Protein AF-C6HV14-F1 (afdb_monomer_lite)

Sequence (244 aa):
MKSRKILEIIPEIYLNYPGLRPNLLLYFRSVGYGKKTSTTILEILRGLSVFDDISLFGISELLTEWEIPVTDYSKKFLDEAEKSINNLSWEQPSGFYALIWFKAKYSNPEDLYRFLKKYENFWKTDAFLRRQATAILSRLSKIDAKEKSPLLIQQISSGNIGVVSVANQISMFEMLNHVEGKLGLYLFPEKKQRIYPLGKFLVLCSVLNSEKIQTEKNISVKIKSHISDPYYRHWLKIQYGIKF

Radius of gyration: 18.61 Å; chains: 1; bounding box: 44×38×54 Å

Organism: NCBI:txid412449

Foldseek 3Di:
DLDLVCLVCVLVCVLPPVVCVVVSLVSDLVVADDDSSLVSLLSNLQSDDLPPLVNLQSSLQSLLQGLQAPDPVSVVSLVSNLVSLVVSQPPDPSSVLSSLSNCLQAPDLVVNLVVCVVCVVPQLVDLVSLQSNLLSLLLNLPPPCVSSVVSLVCQCVVPRPSSVVSSVLLVVLLPDQEQDDVLCCLLQPPDADPTRDSSSLSNVSSNLNHPNHLPDPVNLVSCVVRHPRNSSVVSCCVNSVRDD

Secondary structure (DSSP, 8-state):
---GGGGGTHHHHHHH-GGGHHHHHHHHHHH-S-HHHHHHHHHHHHHS-TT-HHHHHHHHHHHHHS----SHHHHHHHHHHHHHHHHHHTTSHHHHHHHHHHHHHHS-HHHHHHHHHHTHHHHTTSHHHHHHHHHHGGG-TTS-HHHHHHHHHHHHTT--HHHHHHHHHHHHHHT-SS--HHHHHHHS-SS--SS--HHHHHHHHHHHTSHHHHT-HHHHHHHHHH---HHHHHHHHHHH----

pLDDT: mean 90.85, std 7.53, range [40.16, 98.06]

Structure (mmCIF, N/CA/C/O backbone):
data_AF-C6HV14-F1
#
_entry.id   AF-C6HV14-F1
#
loop_
_atom_site.group_PDB
_atom_site.id
_atom_site.type_symbol
_atom_site.label_atom_id
_atom_site.label_alt_id
_atom_site.label_comp_id
_atom_site.label_asym_id
_atom_site.label_entity_id
_atom_site.label_seq_id
_atom_site.pdbx_PDB_ins_code
_atom_site.Cartn_x
_atom_site.Cartn_y
_atom_site.Cartn_z
_atom_site.occupancy
_atom_site.B_iso_or_equiv
_atom_site.auth_seq_id
_atom_site.auth_comp_id
_atom_site.auth_asym_id
_atom_site.auth_atom_id
_atom_site.pdbx_PDB_model_num
ATOM 1 N N . MET A 1 1 ? -7.918 -2.537 -29.028 1.00 40.16 1 MET A N 1
ATOM 2 C CA . MET A 1 1 ? -7.019 -3.700 -28.824 1.00 40.16 1 MET A CA 1
ATOM 3 C C . MET A 1 1 ? -5.760 -3.231 -28.103 1.00 40.16 1 MET A C 1
ATOM 5 O O . MET A 1 1 ? -5.070 -2.380 -28.641 1.00 40.16 1 MET A O 1
ATOM 9 N N . LYS A 1 2 ? -5.466 -3.714 -26.887 1.00 56.28 2 LYS A N 1
ATOM 10 C CA . LYS A 1 2 ? -4.200 -3.393 -26.195 1.00 56.28 2 LYS A CA 1
ATOM 11 C C . LYS A 1 2 ? -3.155 -4.425 -26.610 1.00 56.28 2 LYS A C 1
ATOM 13 O O . LYS A 1 2 ? -3.263 -5.587 -26.223 1.00 56.28 2 LYS A O 1
ATOM 18 N N . SER A 1 3 ? -2.205 -4.041 -27.459 1.00 67.62 3 SER A N 1
ATOM 19 C CA . SER A 1 3 ? -1.194 -4.972 -27.968 1.00 67.62 3 SER A CA 1
ATOM 20 C C . SER A 1 3 ? -0.208 -5.348 -26.864 1.00 67.62 3 SER A C 1
ATOM 22 O O . SER A 1 3 ? 0.605 -4.533 -26.453 1.00 67.62 3 SER A O 1
ATOM 24 N N . ARG A 1 4 ? -0.225 -6.603 -26.405 1.00 72.62 4 ARG A N 1
ATOM 25 C CA . ARG A 1 4 ? 0.753 -7.116 -25.424 1.00 72.62 4 ARG A CA 1
ATOM 26 C C . ARG A 1 4 ? 2.161 -7.304 -26.003 1.00 72.62 4 ARG A C 1
ATOM 28 O O . ARG A 1 4 ? 3.077 -7.628 -25.250 1.00 72.62 4 ARG A O 1
ATOM 35 N N . LYS A 1 5 ? 2.346 -7.120 -27.316 1.00 76.25 5 LYS A N 1
ATOM 36 C CA . LYS A 1 5 ? 3.664 -7.190 -27.966 1.00 76.25 5 LYS A CA 1
ATOM 37 C C . LYS A 1 5 ? 4.560 -6.022 -27.546 1.00 76.25 5 LYS A C 1
ATOM 39 O O . LYS A 1 5 ? 5.737 -6.229 -27.309 1.00 76.25 5 LYS A O 1
ATOM 44 N N . ILE A 1 6 ? 3.982 -4.841 -27.307 1.00 84.00 6 ILE A N 1
ATOM 45 C CA . ILE A 1 6 ? 4.745 -3.650 -26.898 1.00 84.00 6 ILE A CA 1
ATOM 46 C C . ILE A 1 6 ? 5.424 -3.805 -25.526 1.00 84.00 6 ILE A C 1
ATOM 48 O O . ILE A 1 6 ? 6.404 -3.131 -25.250 1.00 84.00 6 ILE A O 1
ATOM 52 N N . LEU A 1 7 ? 4.950 -4.725 -24.675 1.00 86.38 7 LEU A N 1
ATOM 53 C CA . LEU A 1 7 ? 5.540 -4.975 -23.352 1.00 86.38 7 LEU A CA 1
ATOM 54 C C . LEU A 1 7 ? 7.007 -5.424 -23.407 1.00 86.38 7 LEU A C 1
ATOM 56 O O . LEU A 1 7 ? 7.698 -5.256 -22.414 1.00 86.38 7 LEU A O 1
ATOM 60 N N . GLU A 1 8 ? 7.472 -5.975 -24.531 1.00 87.25 8 GLU A N 1
ATOM 61 C CA . GLU A 1 8 ? 8.875 -6.387 -24.708 1.00 87.25 8 GLU A CA 1
ATOM 62 C C . GLU A 1 8 ? 9.828 -5.198 -24.866 1.00 87.25 8 GLU A C 1
ATOM 64 O O . GLU A 1 8 ? 10.958 -5.268 -24.409 1.00 87.25 8 GLU A O 1
ATOM 69 N N . ILE A 1 9 ? 9.367 -4.097 -25.465 1.00 91.12 9 ILE A N 1
ATOM 70 C CA . ILE A 1 9 ? 10.201 -2.911 -25.726 1.00 91.12 9 ILE A CA 1
ATOM 71 C C . ILE A 1 9 ? 10.011 -1.812 -24.675 1.00 91.12 9 ILE A C 1
ATOM 73 O O . ILE A 1 9 ? 10.793 -0.869 -24.595 1.00 91.12 9 ILE A O 1
ATOM 77 N N . ILE A 1 10 ? 8.958 -1.909 -23.855 1.00 93.62 10 ILE A N 1
ATOM 78 C CA . ILE A 1 10 ? 8.644 -0.896 -22.844 1.00 93.62 10 ILE A CA 1
ATOM 79 C C . ILE A 1 10 ? 9.780 -0.660 -21.835 1.00 93.62 10 ILE A C 1
ATOM 81 O O . ILE A 1 10 ? 9.973 0.510 -21.514 1.00 93.62 10 ILE A O 1
ATOM 85 N N . PRO A 1 11 ? 10.525 -1.664 -21.329 1.00 95.75 11 PRO A N 1
ATOM 86 C CA . PRO A 1 11 ? 11.607 -1.409 -20.380 1.00 95.75 11 PRO A CA 1
ATOM 87 C C . PRO A 1 11 ? 12.645 -0.440 -20.938 1.00 95.75 11 PRO A C 1
ATOM 89 O O . PRO A 1 11 ? 12.940 0.573 -20.310 1.00 95.75 11 PRO A O 1
ATOM 92 N N . GLU A 1 12 ? 13.113 -0.694 -22.160 1.00 94.75 12 GLU A N 1
ATOM 93 C CA . GLU A 1 12 ? 14.064 0.170 -22.856 1.00 94.75 12 GLU A CA 1
ATOM 94 C C . GLU A 1 12 ? 13.500 1.584 -23.038 1.00 94.75 12 GLU A C 1
ATOM 96 O O . GLU A 1 12 ? 14.154 2.569 -22.693 1.00 94.75 12 GLU A O 1
ATOM 101 N N . ILE A 1 13 ? 12.250 1.696 -23.506 1.00 95.12 13 ILE A N 1
ATOM 102 C CA . ILE A 1 13 ? 11.616 3.001 -23.722 1.00 95.12 13 ILE A CA 1
ATOM 103 C C . ILE A 1 13 ? 11.468 3.763 -22.396 1.00 95.12 13 ILE A C 1
ATOM 105 O O . ILE A 1 13 ? 11.710 4.967 -22.335 1.00 95.12 13 ILE A O 1
ATOM 109 N N . TYR A 1 14 ? 11.074 3.075 -21.325 1.00 96.06 14 TYR A N 1
ATOM 110 C CA . TYR A 1 14 ? 10.861 3.680 -20.013 1.00 96.06 14 TYR A CA 1
ATOM 111 C C . TYR A 1 14 ? 12.159 4.256 -19.438 1.00 96.06 14 TYR A C 1
ATOM 113 O O . TYR A 1 14 ? 12.156 5.355 -18.873 1.00 96.06 14 TYR A O 1
ATOM 121 N N . LEU A 1 15 ? 13.261 3.517 -19.581 1.00 94.69 15 LEU A N 1
ATOM 122 C CA . LEU A 1 15 ? 14.566 3.903 -19.054 1.00 94.69 15 LEU A CA 1
ATOM 123 C C . LEU A 1 15 ? 15.185 5.047 -19.867 1.00 94.69 15 LEU A C 1
ATOM 125 O O . LEU A 1 15 ? 15.647 6.019 -19.272 1.00 94.69 15 LEU A O 1
ATOM 129 N N . ASN A 1 16 ? 15.108 4.980 -21.199 1.00 95.19 16 ASN A N 1
ATOM 130 C CA . ASN A 1 16 ? 15.797 5.917 -22.092 1.00 95.19 16 ASN A CA 1
ATOM 131 C C . ASN A 1 16 ? 14.999 7.190 -22.419 1.00 95.19 16 ASN A C 1
ATOM 133 O O . ASN A 1 16 ? 15.591 8.196 -22.805 1.00 95.19 16 ASN A O 1
ATOM 137 N N . TYR A 1 17 ? 13.670 7.186 -22.251 1.00 94.75 17 TYR A N 1
ATOM 138 C CA . TYR A 1 17 ? 12.813 8.322 -22.617 1.00 94.75 17 TYR A CA 1
ATOM 139 C C . TYR A 1 17 ? 11.930 8.780 -21.443 1.00 94.75 17 TYR A C 1
ATOM 141 O O . TYR A 1 17 ? 10.729 8.481 -21.409 1.00 94.75 17 TYR A O 1
ATOM 149 N N . PRO A 1 18 ? 12.475 9.573 -20.494 1.00 92.06 18 PRO A N 1
ATOM 150 C CA . PRO A 1 18 ? 11.744 10.025 -19.309 1.00 92.06 18 PRO A CA 1
ATOM 151 C C . PRO A 1 18 ? 10.403 10.711 -19.597 1.00 92.06 18 PRO A C 1
ATOM 153 O O . PRO A 1 18 ? 9.426 10.481 -18.883 1.00 92.06 18 PRO A O 1
ATOM 156 N N . GLY A 1 19 ? 10.315 11.481 -20.688 1.00 93.19 19 GLY A N 1
ATOM 157 C CA . GLY A 1 19 ? 9.084 12.166 -21.101 1.00 93.19 19 GLY A CA 1
ATOM 158 C C . GLY A 1 19 ? 7.915 11.234 -21.453 1.00 93.19 19 GLY A C 1
ATOM 159 O O . GLY A 1 19 ? 6.765 11.665 -21.444 1.00 93.19 19 GLY A O 1
ATOM 160 N N . LEU A 1 20 ? 8.174 9.948 -21.723 1.00 94.56 20 LEU A N 1
ATOM 161 C CA . LEU A 1 20 ? 7.137 8.962 -22.043 1.00 94.56 20 LEU A CA 1
ATOM 162 C C . LEU A 1 20 ? 6.641 8.182 -20.820 1.00 94.56 20 LEU A C 1
ATOM 164 O O . LEU A 1 20 ? 5.574 7.565 -20.888 1.00 94.56 20 LEU A O 1
ATOM 168 N N . ARG A 1 21 ? 7.357 8.227 -19.688 1.00 95.12 21 ARG A N 1
ATOM 169 C CA . ARG A 1 21 ? 7.046 7.436 -18.484 1.00 95.12 21 ARG A CA 1
ATOM 170 C C . ARG A 1 21 ? 5.602 7.605 -17.988 1.00 95.12 21 ARG A C 1
ATOM 172 O O . ARG A 1 21 ? 4.971 6.576 -17.741 1.00 95.12 21 ARG A O 1
ATOM 179 N N . PRO A 1 22 ? 5.006 8.817 -17.917 1.00 95.00 22 PRO A N 1
ATOM 180 C CA . PRO A 1 22 ? 3.612 8.963 -17.485 1.00 95.00 22 PRO A CA 1
ATOM 181 C C . PRO A 1 22 ? 2.627 8.187 -18.371 1.00 95.00 22 PRO A C 1
ATOM 183 O O . PRO A 1 22 ? 1.742 7.494 -17.866 1.00 95.00 22 PRO A O 1
ATOM 186 N N . ASN A 1 23 ? 2.821 8.230 -19.693 1.00 94.62 23 ASN A N 1
ATOM 187 C CA . ASN A 1 23 ? 1.984 7.512 -20.656 1.00 94.62 23 ASN A CA 1
ATOM 188 C C . ASN A 1 23 ? 2.173 5.993 -20.555 1.00 94.62 23 ASN A C 1
ATOM 190 O O . ASN A 1 23 ? 1.202 5.239 -20.645 1.00 94.62 23 ASN A O 1
ATOM 194 N N . LEU A 1 24 ? 3.403 5.536 -20.306 1.00 95.62 24 LEU A N 1
ATOM 195 C CA . LEU A 1 24 ? 3.696 4.122 -20.074 1.00 95.62 24 LEU A CA 1
ATOM 196 C C . LEU A 1 24 ? 3.041 3.615 -18.781 1.00 95.62 24 LEU A C 1
ATOM 198 O O . LEU A 1 24 ? 2.425 2.550 -18.784 1.00 95.62 24 LEU A O 1
ATOM 202 N N . LEU A 1 25 ? 3.082 4.392 -17.694 1.00 96.19 25 LEU A N 1
ATOM 203 C CA . LEU A 1 25 ? 2.386 4.055 -16.447 1.00 96.19 25 LEU A CA 1
ATOM 204 C C . LEU A 1 25 ? 0.865 4.021 -16.639 1.00 96.19 25 LEU A C 1
ATOM 206 O O . LEU A 1 25 ? 0.212 3.091 -16.170 1.00 96.19 25 LEU A O 1
ATOM 210 N N . LEU A 1 26 ? 0.281 4.973 -17.379 1.00 94.56 26 LEU A N 1
ATOM 211 C CA . LEU A 1 26 ? -1.140 4.927 -17.753 1.00 94.56 26 LEU A CA 1
ATOM 212 C C . LEU A 1 26 ? -1.476 3.658 -18.544 1.00 94.56 26 LEU A C 1
ATOM 214 O O . LEU A 1 26 ? -2.487 3.001 -18.271 1.00 94.56 26 LEU A O 1
ATOM 218 N N . TYR A 1 27 ? -0.613 3.269 -19.483 1.00 94.25 27 TYR A N 1
ATOM 219 C CA . TYR A 1 27 ? -0.759 2.016 -20.209 1.00 94.25 27 TYR A CA 1
ATOM 220 C C . TYR A 1 27 ? -0.749 0.811 -19.255 1.00 94.25 27 TYR A C 1
ATOM 222 O O . TYR A 1 27 ? -1.690 0.010 -19.303 1.00 94.25 27 TYR A O 1
ATOM 230 N N . PHE A 1 28 ? 0.215 0.722 -18.333 1.00 95.44 28 PHE A N 1
ATOM 231 C CA . PHE A 1 28 ? 0.286 -0.342 -17.324 1.00 95.44 28 PHE A CA 1
ATOM 232 C C . PHE A 1 28 ? -0.932 -0.383 -16.395 1.00 95.44 28 PHE A C 1
ATOM 234 O O . PHE A 1 28 ? -1.480 -1.465 -16.174 1.00 95.44 28 PHE A O 1
ATOM 241 N N . ARG A 1 29 ? -1.427 0.764 -15.909 1.00 94.25 29 ARG A N 1
ATOM 242 C CA . ARG A 1 29 ? -2.688 0.845 -15.137 1.00 94.25 29 ARG A CA 1
ATOM 243 C C . ARG A 1 29 ? -3.857 0.274 -15.930 1.00 94.25 29 ARG A C 1
ATOM 245 O O . ARG A 1 29 ? -4.738 -0.404 -15.404 1.00 94.25 29 ARG A O 1
ATOM 252 N N . SER A 1 30 ? -3.871 0.545 -17.231 1.00 92.12 30 SER A N 1
ATOM 253 C CA . SER A 1 30 ? -4.931 0.090 -18.114 1.00 92.12 30 SER A CA 1
ATOM 254 C C . SER A 1 30 ? -4.873 -1.425 -18.372 1.00 92.12 30 SER A C 1
ATOM 256 O O . SER A 1 30 ? -5.931 -2.040 -18.523 1.00 92.12 30 SER A O 1
ATOM 258 N N . VAL A 1 31 ? -3.675 -2.012 -18.482 1.00 93.06 31 VAL A N 1
ATOM 259 C CA . VAL A 1 31 ? -3.477 -3.450 -18.737 1.00 93.06 31 VAL A CA 1
ATOM 260 C C . VAL A 1 31 ? -3.664 -4.264 -17.459 1.00 93.06 31 VAL A C 1
ATOM 262 O O . VAL A 1 31 ? -4.265 -5.334 -17.519 1.00 93.06 31 VAL A O 1
ATOM 265 N N . GLY A 1 32 ? -3.208 -3.737 -16.322 1.00 93.69 32 GLY A N 1
ATOM 266 C CA . GLY A 1 32 ? -3.285 -4.390 -15.022 1.00 93.69 32 GLY A CA 1
ATOM 267 C C . GLY A 1 32 ? -2.181 -5.421 -14.780 1.00 93.69 32 GLY A C 1
ATOM 268 O O . GLY A 1 32 ? -1.259 -5.611 -15.583 1.00 93.69 32 GLY A O 1
ATOM 269 N N . TYR A 1 33 ? -2.303 -6.103 -13.644 1.00 95.69 33 TYR A N 1
ATOM 270 C CA . TYR A 1 33 ? -1.400 -7.171 -13.244 1.00 95.69 33 TYR A CA 1
ATOM 271 C C . TYR A 1 33 ? -1.558 -8.421 -14.125 1.00 95.69 33 TYR A C 1
ATOM 273 O O . TYR A 1 33 ? -2.663 -8.871 -14.428 1.00 95.69 33 TYR A O 1
ATOM 281 N N . GLY A 1 34 ? -0.432 -9.017 -14.502 1.00 94.69 34 GLY A N 1
ATOM 282 C CA . GLY A 1 34 ? -0.346 -10.281 -15.220 1.00 94.69 34 GLY A CA 1
ATOM 283 C C . GLY A 1 34 ? 1.115 -10.661 -15.435 1.00 94.69 34 GLY A C 1
ATOM 284 O O . GLY A 1 34 ? 1.984 -9.804 -15.350 1.00 94.69 34 GLY A O 1
ATOM 285 N N . LYS A 1 35 ? 1.400 -11.930 -15.754 1.00 93.56 35 LYS A N 1
ATOM 286 C CA . LYS A 1 35 ? 2.783 -12.452 -15.785 1.00 93.56 35 LYS A CA 1
ATOM 287 C C . LYS A 1 35 ? 3.759 -11.584 -16.588 1.00 93.56 35 LYS A C 1
ATOM 289 O O . LYS A 1 35 ? 4.828 -11.238 -16.104 1.00 93.56 35 LYS A O 1
ATOM 294 N N . LYS A 1 36 ? 3.365 -11.198 -17.807 1.00 93.50 36 LYS A N 1
ATOM 295 C CA . LYS A 1 36 ? 4.211 -10.373 -18.677 1.00 93.50 36 LYS A CA 1
ATOM 296 C C . LYS A 1 36 ? 4.395 -8.962 -18.116 1.00 93.50 36 LYS A C 1
ATOM 298 O O . LYS A 1 36 ? 5.518 -8.491 -18.074 1.00 93.50 36 LYS A O 1
ATOM 303 N N . THR A 1 37 ? 3.327 -8.311 -17.641 1.00 95.56 37 THR A N 1
ATOM 304 C CA . THR A 1 37 ? 3.432 -6.953 -17.079 1.00 95.56 37 THR A CA 1
ATOM 305 C C . THR A 1 37 ? 4.236 -6.926 -15.786 1.00 95.56 37 THR A C 1
ATOM 307 O O . THR A 1 37 ? 5.011 -5.996 -15.598 1.00 95.56 37 THR A O 1
ATOM 310 N N . SER A 1 38 ? 4.120 -7.943 -14.927 1.00 96.62 38 SER A N 1
ATOM 311 C CA . SER A 1 38 ? 4.954 -8.062 -13.728 1.00 96.62 38 SER A CA 1
ATOM 312 C C . SER A 1 38 ? 6.430 -8.230 -14.072 1.00 96.62 38 SER A C 1
ATOM 314 O O . SER A 1 38 ? 7.258 -7.539 -13.489 1.00 96.62 38 SER A O 1
ATOM 316 N N . THR A 1 39 ? 6.767 -9.079 -15.049 1.00 96.31 39 THR A N 1
ATOM 317 C CA . THR A 1 39 ? 8.156 -9.235 -15.506 1.00 96.31 39 THR A CA 1
ATOM 318 C C . THR A 1 39 ? 8.706 -7.925 -16.072 1.00 96.31 39 THR A C 1
ATOM 320 O O . THR A 1 39 ? 9.762 -7.482 -15.636 1.00 96.31 39 THR A O 1
ATOM 323 N N . THR A 1 40 ? 7.950 -7.248 -16.942 1.00 96.81 40 THR A N 1
ATOM 324 C CA . THR A 1 40 ? 8.341 -5.948 -17.509 1.00 96.81 40 THR A CA 1
ATOM 325 C C . THR A 1 40 ? 8.580 -4.8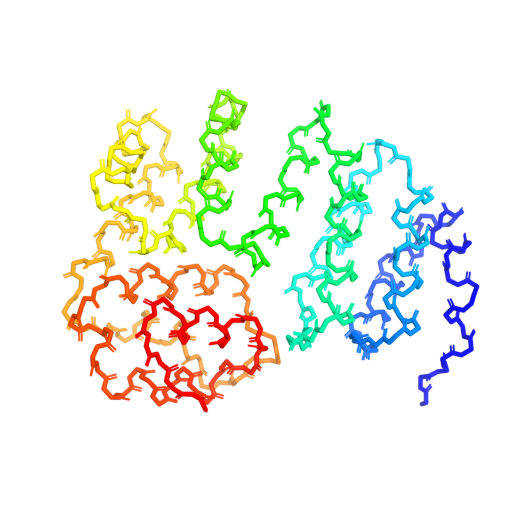87 -16.425 1.00 96.81 40 THR A C 1
ATOM 327 O O . THR A 1 40 ? 9.541 -4.130 -16.506 1.00 96.81 40 THR A O 1
ATOM 330 N N . ILE A 1 41 ? 7.737 -4.819 -15.386 1.00 97.44 41 ILE A N 1
ATOM 331 C CA . ILE A 1 41 ? 7.936 -3.869 -14.278 1.00 97.44 41 ILE A CA 1
ATOM 332 C C . ILE A 1 41 ? 9.187 -4.202 -13.461 1.00 97.44 41 ILE A C 1
ATOM 334 O O . ILE A 1 41 ? 9.905 -3.286 -13.069 1.00 97.44 41 ILE A O 1
ATOM 338 N N . LEU A 1 42 ? 9.478 -5.484 -13.222 1.00 97.38 42 LEU A N 1
ATOM 339 C CA . LEU A 1 42 ? 10.713 -5.876 -12.538 1.00 97.38 42 LEU A CA 1
ATOM 340 C C . LEU A 1 42 ? 11.957 -5.517 -13.356 1.00 97.38 42 LEU A C 1
ATOM 342 O O . LEU A 1 42 ? 12.947 -5.075 -12.782 1.00 97.38 42 LEU A O 1
ATOM 346 N N . GLU A 1 43 ? 11.914 -5.673 -14.680 1.00 97.12 43 GLU A N 1
ATOM 347 C CA . GLU A 1 43 ? 12.998 -5.239 -15.571 1.00 97.12 43 GLU A CA 1
ATOM 348 C C . GLU A 1 43 ? 13.223 -3.728 -15.485 1.00 97.12 43 GLU A C 1
ATOM 350 O O . GLU A 1 43 ? 14.362 -3.297 -15.318 1.00 97.12 43 GLU A O 1
ATOM 355 N N . ILE A 1 44 ? 12.146 -2.932 -15.497 1.00 96.88 44 ILE A N 1
ATOM 356 C CA . ILE A 1 44 ? 12.238 -1.480 -15.291 1.00 96.88 44 ILE A CA 1
ATOM 357 C C . ILE A 1 44 ? 12.873 -1.175 -13.934 1.00 96.88 44 ILE A C 1
ATOM 359 O O . ILE A 1 44 ? 13.860 -0.453 -13.885 1.00 96.88 44 ILE A O 1
ATOM 363 N N . LEU A 1 45 ? 12.345 -1.744 -12.845 1.00 95.62 45 LEU A N 1
ATOM 364 C CA . LEU A 1 45 ? 12.842 -1.498 -11.488 1.00 95.62 45 LEU A CA 1
ATOM 365 C C . LEU A 1 45 ? 14.329 -1.843 -11.331 1.00 95.62 45 LEU A C 1
ATOM 367 O O . LEU A 1 45 ? 15.045 -1.126 -10.643 1.00 95.62 45 LEU A O 1
ATOM 371 N N . ARG A 1 46 ? 14.807 -2.917 -11.971 1.00 94.06 46 ARG A N 1
ATOM 372 C CA . ARG A 1 46 ? 16.228 -3.306 -11.950 1.00 94.06 46 ARG A CA 1
ATOM 373 C C . ARG A 1 46 ? 17.121 -2.364 -12.760 1.00 94.06 46 ARG A C 1
ATOM 375 O O . ARG A 1 46 ? 18.308 -2.286 -12.468 1.00 94.06 46 ARG A O 1
ATOM 382 N N . GLY A 1 47 ? 16.570 -1.696 -13.772 1.00 93.44 47 GLY A N 1
ATOM 383 C CA . GLY A 1 47 ? 17.290 -0.738 -14.611 1.00 93.44 47 GLY A CA 1
ATOM 384 C C . GLY A 1 47 ? 17.239 0.709 -14.115 1.00 93.44 47 GLY A C 1
ATOM 385 O O . GLY A 1 47 ? 17.913 1.559 -14.693 1.00 93.44 47 GLY A O 1
ATOM 386 N N . LEU A 1 48 ? 16.444 1.018 -13.083 1.00 92.62 48 LEU A N 1
ATOM 387 C CA . LEU A 1 48 ? 16.373 2.371 -12.534 1.00 92.62 48 LEU A CA 1
ATOM 388 C C . LEU A 1 48 ? 17.677 2.768 -11.837 1.00 92.62 48 LEU A C 1
ATOM 390 O O . LEU A 1 48 ? 18.312 1.974 -11.147 1.00 92.62 48 LEU A O 1
ATOM 394 N N . SER A 1 49 ? 18.026 4.045 -11.978 1.00 86.69 49 SER A N 1
ATOM 395 C CA . SER A 1 49 ? 19.058 4.681 -11.161 1.00 86.69 49 SER A CA 1
ATOM 396 C C . SER A 1 49 ? 18.549 4.900 -9.734 1.00 86.69 49 SER A C 1
ATOM 398 O O . SER A 1 49 ? 17.368 5.189 -9.535 1.00 86.69 49 SER A O 1
ATOM 400 N N . VAL A 1 50 ? 19.453 4.835 -8.752 1.00 81.00 50 VAL A N 1
ATOM 401 C CA . VAL A 1 50 ? 19.165 5.067 -7.322 1.00 81.00 50 VAL A CA 1
ATOM 402 C C . VAL A 1 50 ? 18.552 6.452 -7.068 1.00 81.00 50 VAL A C 1
ATOM 404 O O . VAL A 1 50 ? 17.803 6.620 -6.118 1.00 81.00 50 VAL A O 1
ATOM 407 N N . PHE A 1 51 ? 18.800 7.429 -7.945 1.00 79.69 51 PHE A N 1
ATOM 408 C CA . PHE A 1 51 ? 18.293 8.800 -7.808 1.00 79.69 51 PHE A CA 1
ATOM 409 C C . PHE A 1 51 ? 17.023 9.089 -8.636 1.00 79.69 51 PHE A C 1
ATOM 411 O O . PHE A 1 51 ? 16.626 10.245 -8.780 1.00 79.69 51 PHE A O 1
ATOM 418 N N . ASP A 1 52 ? 16.385 8.072 -9.231 1.00 86.69 52 ASP A N 1
ATOM 419 C CA . ASP A 1 52 ? 15.181 8.242 -10.063 1.00 86.69 52 ASP A CA 1
ATOM 420 C C . ASP A 1 52 ? 13.881 8.177 -9.238 1.00 86.69 52 ASP A C 1
ATOM 422 O O . ASP A 1 52 ? 13.032 7.293 -9.405 1.00 86.69 52 ASP A O 1
ATOM 426 N N . ASP A 1 53 ? 13.717 9.150 -8.342 1.00 87.44 53 ASP A N 1
ATOM 427 C CA . ASP A 1 53 ? 12.595 9.218 -7.398 1.00 87.44 53 ASP A CA 1
ATOM 428 C C . ASP A 1 53 ? 11.230 9.257 -8.096 1.00 87.44 53 ASP A C 1
ATOM 430 O O . ASP A 1 53 ? 10.275 8.612 -7.663 1.00 87.44 53 ASP A O 1
ATOM 434 N N . ILE A 1 54 ? 11.127 9.986 -9.213 1.00 90.75 54 ILE A N 1
ATOM 435 C CA . ILE A 1 54 ? 9.876 10.124 -9.973 1.00 90.75 54 ILE A CA 1
ATOM 436 C C . ILE A 1 54 ? 9.413 8.757 -10.482 1.00 90.75 54 ILE A C 1
ATOM 438 O O . ILE A 1 54 ? 8.232 8.415 -10.369 1.00 90.75 54 ILE A O 1
ATOM 442 N N . SER A 1 55 ? 10.334 7.960 -11.029 1.00 93.00 55 SER A N 1
ATOM 443 C CA . SER A 1 55 ? 10.006 6.614 -11.497 1.00 93.00 55 SER A CA 1
ATOM 444 C C . SER A 1 55 ? 9.679 5.684 -10.346 1.00 93.00 55 SER A C 1
ATOM 446 O O . SER A 1 55 ? 8.720 4.918 -10.445 1.00 93.00 55 SER A O 1
ATOM 448 N N . LEU A 1 56 ? 10.438 5.768 -9.253 1.00 92.44 56 LEU A N 1
ATOM 449 C CA . LEU A 1 56 ? 10.210 4.947 -8.074 1.00 92.44 56 LEU A CA 1
ATOM 450 C C . LEU A 1 56 ? 8.812 5.192 -7.490 1.00 92.44 56 LEU A C 1
ATOM 452 O O . LEU A 1 56 ? 8.097 4.235 -7.180 1.00 92.44 56 LEU A O 1
ATOM 456 N N . PHE A 1 57 ? 8.372 6.452 -7.428 1.00 92.50 57 PHE A N 1
ATOM 457 C CA . PHE A 1 57 ? 7.015 6.805 -7.014 1.00 92.50 57 PHE A CA 1
ATOM 458 C C . PHE A 1 57 ? 5.954 6.335 -7.991 1.00 92.50 57 PHE A C 1
ATOM 460 O O . PHE A 1 57 ? 4.994 5.691 -7.573 1.00 92.50 57 PHE A O 1
ATOM 467 N N . GLY A 1 58 ? 6.126 6.619 -9.282 1.00 94.62 58 GLY A N 1
ATOM 468 C CA . GLY A 1 58 ? 5.149 6.236 -10.297 1.00 94.62 58 GLY A CA 1
ATOM 469 C C . GLY A 1 58 ? 4.927 4.723 -10.352 1.00 94.62 58 GLY A C 1
ATOM 470 O O . GLY A 1 58 ? 3.791 4.265 -10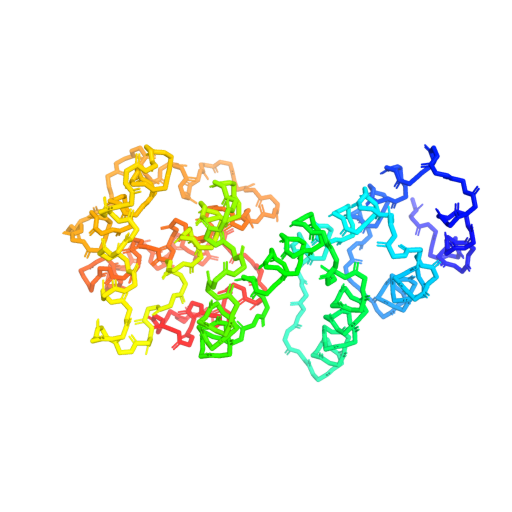.491 1.00 94.62 58 GLY A O 1
ATOM 471 N N . ILE A 1 59 ? 5.994 3.937 -10.185 1.00 96.38 59 ILE A N 1
ATOM 472 C CA . ILE A 1 59 ? 5.902 2.476 -10.136 1.00 96.38 59 ILE A CA 1
ATOM 473 C C . ILE A 1 59 ? 5.307 2.009 -8.806 1.00 96.38 59 ILE A C 1
ATOM 475 O O . ILE A 1 59 ? 4.438 1.143 -8.816 1.00 96.38 59 ILE A O 1
ATOM 479 N N . SER A 1 60 ? 5.708 2.578 -7.668 1.00 95.56 60 SER A N 1
ATOM 480 C CA . SER A 1 60 ? 5.144 2.194 -6.363 1.00 95.56 60 SER A CA 1
ATOM 481 C C . SER A 1 60 ? 3.642 2.480 -6.289 1.00 95.56 60 SER A C 1
ATOM 483 O O . SER A 1 60 ? 2.869 1.629 -5.849 1.00 95.56 60 SER A O 1
ATOM 485 N N . GLU A 1 61 ? 3.203 3.628 -6.806 1.00 95.19 61 GLU A N 1
ATOM 486 C CA . GLU A 1 61 ? 1.788 3.963 -6.948 1.00 95.19 61 GLU A CA 1
ATOM 487 C C . GLU A 1 61 ? 1.073 2.932 -7.833 1.00 95.19 61 GLU A C 1
ATOM 489 O O . GLU A 1 61 ? 0.126 2.294 -7.371 1.00 95.19 61 GLU A O 1
ATOM 494 N N . LEU A 1 62 ? 1.580 2.679 -9.047 1.00 96.62 62 LEU A N 1
ATOM 495 C CA . LEU A 1 62 ? 1.042 1.667 -9.965 1.00 96.62 62 LEU A CA 1
ATOM 496 C C . LEU A 1 62 ? 0.887 0.296 -9.289 1.00 96.62 62 LEU A C 1
ATOM 498 O O . LEU A 1 62 ? -0.159 -0.347 -9.406 1.00 96.62 62 LEU A O 1
ATOM 502 N N . LEU A 1 63 ? 1.924 -0.155 -8.578 1.00 96.94 63 LEU A N 1
ATOM 503 C CA . LEU A 1 63 ? 1.917 -1.433 -7.876 1.00 96.94 63 LEU A CA 1
ATOM 504 C C . LEU A 1 63 ? 0.837 -1.461 -6.800 1.00 96.94 63 LEU A C 1
ATOM 506 O O . LEU A 1 63 ? 0.167 -2.479 -6.649 1.00 96.94 63 LEU A O 1
ATOM 510 N N . THR A 1 64 ? 0.627 -0.368 -6.066 1.00 95.81 64 THR A N 1
ATOM 511 C CA . THR A 1 64 ? -0.419 -0.308 -5.032 1.00 95.81 64 THR A CA 1
ATOM 512 C C . THR A 1 64 ? -1.831 -0.148 -5.592 1.00 95.81 64 THR A C 1
ATOM 514 O O . THR A 1 64 ? -2.792 -0.533 -4.927 1.00 95.81 64 THR A O 1
ATOM 517 N N . GLU A 1 65 ? -1.973 0.321 -6.827 1.00 94.94 65 GLU A N 1
ATOM 518 C CA . GLU A 1 65 ? -3.247 0.401 -7.546 1.00 94.94 65 GLU A CA 1
ATOM 519 C C . GLU A 1 65 ? -3.666 -0.926 -8.195 1.00 94.94 65 GLU A C 1
ATOM 521 O O . GLU A 1 65 ? -4.853 -1.163 -8.424 1.00 94.94 65 GLU A O 1
ATOM 526 N N . TRP A 1 66 ? -2.721 -1.820 -8.490 1.00 96.06 66 TRP A N 1
ATOM 527 C CA . TRP A 1 66 ? -3.035 -3.118 -9.082 1.00 96.06 66 TRP A CA 1
ATOM 528 C C . TRP A 1 66 ? -3.753 -4.065 -8.114 1.00 96.06 66 TRP A C 1
ATOM 530 O O . TRP A 1 66 ? -3.291 -4.315 -7.002 1.00 96.06 66 TRP A O 1
ATOM 540 N N . GLU A 1 67 ? -4.836 -4.681 -8.592 1.00 95.31 67 GLU A N 1
ATOM 541 C CA . GLU A 1 67 ? -5.536 -5.780 -7.918 1.00 95.31 67 GLU A CA 1
ATOM 542 C C . GLU A 1 67 ? -4.775 -7.101 -8.130 1.00 95.31 67 GLU A C 1
ATOM 544 O O . GLU A 1 67 ? -5.114 -7.924 -8.983 1.00 95.31 67 GLU A O 1
ATOM 549 N N . ILE A 1 68 ? -3.687 -7.284 -7.384 1.00 96.44 68 ILE A N 1
ATOM 550 C CA . ILE A 1 68 ? -2.823 -8.465 -7.482 1.00 96.44 68 ILE A CA 1
ATOM 551 C C . ILE A 1 68 ? -3.471 -9.638 -6.717 1.00 96.44 68 ILE A C 1
ATOM 553 O O . ILE A 1 68 ? -3.825 -9.471 -5.551 1.00 96.44 68 ILE A O 1
ATOM 557 N N . PRO A 1 69 ? -3.639 -10.833 -7.317 1.00 95.88 69 PRO A N 1
ATOM 558 C CA . PRO A 1 69 ? -4.190 -11.999 -6.626 1.00 95.88 69 PRO A CA 1
ATOM 559 C C . PRO A 1 69 ? -3.229 -12.510 -5.546 1.00 95.88 69 PRO A C 1
ATOM 561 O O . PRO A 1 69 ? -2.025 -12.295 -5.636 1.00 95.88 69 PRO A O 1
ATOM 564 N N . VAL A 1 70 ? -3.726 -13.239 -4.547 1.00 95.12 70 VAL A N 1
ATOM 565 C CA . VAL A 1 70 ? -2.887 -13.852 -3.499 1.00 95.12 70 VAL A CA 1
ATOM 566 C C . VAL A 1 70 ? -2.520 -15.276 -3.927 1.00 95.12 70 VAL A C 1
ATOM 568 O O . VAL A 1 70 ? -3.291 -16.210 -3.731 1.00 95.12 70 VAL A O 1
ATOM 571 N N . THR A 1 71 ? -1.366 -15.430 -4.577 1.00 96.12 71 THR A N 1
ATOM 572 C CA . THR A 1 71 ? -0.833 -16.697 -5.110 1.00 96.12 71 THR A CA 1
ATOM 573 C C . THR A 1 71 ? 0.672 -16.764 -4.859 1.00 96.12 71 THR A C 1
ATOM 575 O O . THR A 1 71 ? 1.304 -15.734 -4.628 1.00 96.12 71 THR A O 1
ATOM 578 N N . ASP A 1 72 ? 1.285 -17.939 -4.984 1.00 95.88 72 ASP A N 1
ATOM 579 C CA . ASP A 1 72 ? 2.743 -18.057 -4.831 1.00 95.88 72 ASP A CA 1
ATOM 580 C C . ASP A 1 72 ? 3.515 -17.254 -5.885 1.00 95.88 72 ASP A C 1
ATOM 582 O O . ASP A 1 72 ? 4.559 -16.675 -5.590 1.00 95.88 72 ASP A O 1
ATOM 586 N N . TYR A 1 73 ? 2.994 -17.178 -7.115 1.00 96.31 73 TYR A N 1
ATOM 587 C CA . TYR A 1 73 ? 3.613 -16.387 -8.181 1.00 96.31 73 TYR A CA 1
ATOM 588 C C . TYR A 1 73 ? 3.595 -14.890 -7.856 1.00 96.31 73 TYR A C 1
ATOM 590 O O . TYR A 1 73 ? 4.618 -14.217 -7.967 1.00 96.31 73 TYR A O 1
ATOM 598 N N . SER A 1 74 ? 2.443 -14.367 -7.433 1.00 96.50 74 SER A N 1
ATOM 599 C CA . SER A 1 74 ? 2.323 -12.957 -7.064 1.00 96.50 74 SER A CA 1
ATOM 600 C C . SER A 1 74 ? 3.112 -12.611 -5.812 1.00 96.50 74 SER A C 1
ATOM 602 O O . SER A 1 74 ? 3.704 -11.539 -5.772 1.00 96.50 74 SER A O 1
ATOM 604 N N . LYS A 1 75 ? 3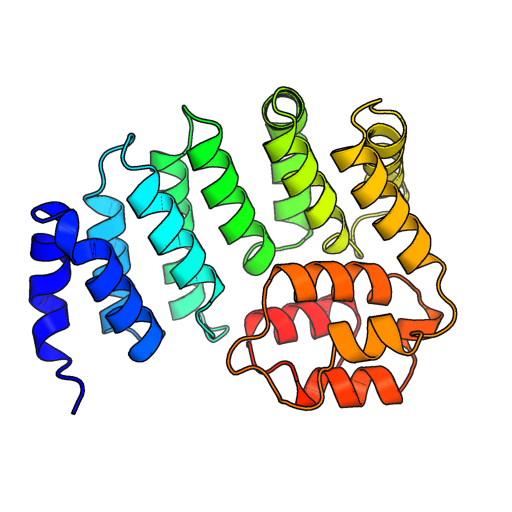.196 -13.521 -4.835 1.00 96.25 75 LYS A N 1
ATOM 605 C CA . LYS A 1 75 ? 4.055 -13.344 -3.663 1.00 96.25 75 LYS A CA 1
ATOM 606 C C . LYS A 1 75 ? 5.525 -13.206 -4.064 1.00 96.25 75 LYS A C 1
ATOM 608 O O . LYS A 1 75 ? 6.147 -12.221 -3.695 1.00 96.25 75 LYS A O 1
ATOM 613 N N . LYS A 1 76 ? 6.045 -14.114 -4.902 1.00 97.75 76 LYS A N 1
ATOM 614 C CA . LYS A 1 76 ? 7.421 -14.020 -5.428 1.00 97.75 76 LYS A CA 1
ATOM 615 C C . LYS A 1 76 ? 7.668 -12.703 -6.164 1.00 97.75 76 LYS A C 1
ATOM 617 O O . LYS A 1 76 ? 8.681 -12.055 -5.934 1.00 97.75 76 LYS A O 1
ATOM 622 N N . PHE A 1 77 ? 6.724 -12.285 -7.009 1.00 98.06 77 PHE A N 1
ATOM 623 C CA . PHE A 1 77 ? 6.796 -10.993 -7.690 1.00 98.06 77 PHE A CA 1
ATOM 624 C C . PHE A 1 77 ? 6.869 -9.816 -6.707 1.00 98.06 77 PHE A C 1
ATOM 626 O O . PHE A 1 77 ? 7.697 -8.930 -6.889 1.00 98.06 77 PHE A O 1
ATOM 633 N N . LEU A 1 78 ? 6.017 -9.800 -5.679 1.00 97.94 78 LEU A N 1
ATOM 634 C CA . LEU A 1 78 ? 5.998 -8.734 -4.678 1.00 97.94 78 LEU A CA 1
ATOM 635 C C . LEU A 1 78 ? 7.279 -8.715 -3.841 1.00 97.94 78 LEU A C 1
ATOM 637 O O . LEU A 1 78 ? 7.795 -7.634 -3.583 1.00 97.94 78 LEU A O 1
ATOM 641 N N . ASP A 1 79 ? 7.822 -9.880 -3.486 1.00 97.38 79 ASP A N 1
ATOM 642 C CA . ASP A 1 79 ? 9.097 -9.993 -2.772 1.00 97.38 79 ASP A CA 1
ATOM 643 C C . ASP A 1 79 ? 10.259 -9.444 -3.622 1.00 97.38 79 ASP A C 1
ATOM 645 O O . ASP A 1 79 ? 11.143 -8.754 -3.113 1.00 97.38 79 ASP A O 1
ATOM 649 N N . GLU A 1 80 ? 10.271 -9.725 -4.929 1.00 97.75 80 GLU A N 1
ATOM 650 C CA . GLU A 1 80 ? 11.260 -9.164 -5.857 1.00 97.75 80 GLU A CA 1
ATOM 651 C C . GLU A 1 80 ? 11.083 -7.654 -6.050 1.00 97.75 80 GLU A C 1
ATOM 653 O O . GLU A 1 80 ? 12.069 -6.919 -6.005 1.00 97.75 80 GLU A O 1
ATOM 658 N N . ALA A 1 81 ? 9.845 -7.182 -6.213 1.00 97.19 81 ALA A N 1
ATOM 659 C CA . ALA A 1 81 ? 9.546 -5.760 -6.346 1.00 97.19 81 ALA A CA 1
ATOM 660 C C . ALA A 1 81 ? 9.955 -4.989 -5.085 1.00 97.19 81 ALA A C 1
ATOM 662 O O . ALA A 1 81 ? 10.593 -3.945 -5.193 1.00 97.19 81 ALA A O 1
ATOM 663 N N . GLU A 1 82 ? 9.661 -5.528 -3.899 1.00 95.94 82 GLU A N 1
ATOM 664 C CA . GLU A 1 82 ? 10.083 -4.946 -2.628 1.00 95.94 82 GLU A CA 1
ATOM 665 C C . GLU A 1 82 ? 11.604 -4.833 -2.557 1.00 95.94 82 GLU A C 1
ATOM 667 O O . GLU A 1 82 ? 12.110 -3.761 -2.244 1.00 95.94 82 GLU A O 1
ATOM 672 N N . LYS A 1 83 ? 12.341 -5.903 -2.889 1.00 94.31 83 LYS A N 1
ATOM 673 C CA . LYS A 1 83 ? 13.813 -5.883 -2.902 1.00 94.31 83 LYS A CA 1
ATOM 674 C C . LYS A 1 83 ? 14.356 -4.819 -3.850 1.00 94.31 83 LYS A C 1
ATOM 676 O O . LYS A 1 83 ? 15.272 -4.092 -3.475 1.00 94.31 83 LYS A O 1
ATOM 681 N N . SER A 1 84 ? 13.794 -4.706 -5.052 1.00 94.00 84 SER A N 1
ATOM 682 C CA . SER A 1 84 ? 14.213 -3.688 -6.015 1.00 94.00 84 SER A CA 1
ATOM 683 C C . SER A 1 84 ? 13.921 -2.272 -5.519 1.00 94.00 84 SER A C 1
ATOM 685 O O . SER A 1 84 ? 14.821 -1.442 -5.539 1.00 94.00 84 SER A O 1
ATOM 687 N N . ILE A 1 85 ? 12.712 -2.007 -5.009 1.00 93.81 85 ILE A N 1
ATOM 688 C CA . ILE A 1 85 ? 12.354 -0.706 -4.418 1.00 93.81 85 ILE A CA 1
ATOM 689 C C . ILE A 1 85 ? 13.309 -0.384 -3.272 1.00 93.81 85 ILE A C 1
ATOM 691 O O . ILE A 1 85 ? 13.894 0.691 -3.231 1.00 93.81 85 ILE A O 1
ATOM 695 N N . ASN A 1 86 ? 13.513 -1.338 -2.370 1.00 91.12 86 ASN A N 1
ATOM 696 C CA . ASN A 1 86 ? 14.381 -1.208 -1.216 1.00 91.12 86 ASN A CA 1
ATOM 697 C C . ASN A 1 86 ? 15.809 -0.814 -1.610 1.00 91.12 86 ASN A C 1
ATOM 699 O O . ASN A 1 86 ? 16.347 0.131 -1.050 1.00 91.12 86 ASN A O 1
ATOM 703 N N . ASN A 1 87 ? 16.399 -1.473 -2.609 1.00 88.44 87 ASN A N 1
ATOM 704 C CA . ASN A 1 87 ? 17.748 -1.155 -3.086 1.00 88.44 87 ASN A CA 1
ATOM 705 C C . ASN A 1 87 ? 17.874 0.268 -3.656 1.00 88.44 87 ASN A C 1
ATOM 707 O O . ASN A 1 87 ? 18.957 0.839 -3.607 1.00 88.44 87 ASN A O 1
ATOM 711 N N . LEU A 1 88 ? 16.777 0.840 -4.155 1.00 86.75 88 LEU A N 1
ATOM 712 C CA . LEU A 1 88 ? 16.717 2.212 -4.663 1.00 86.75 88 LEU A CA 1
ATOM 713 C C . LEU A 1 88 ? 16.403 3.246 -3.562 1.00 86.75 88 LEU A C 1
ATOM 715 O O . LEU A 1 88 ? 16.490 4.438 -3.812 1.00 86.75 88 LEU A O 1
ATOM 719 N N . SER A 1 89 ? 16.008 2.819 -2.353 1.00 77.00 89 SER A N 1
ATOM 720 C CA . SER A 1 89 ? 15.296 3.685 -1.396 1.00 77.00 89 SER A CA 1
ATOM 721 C C . SER A 1 89 ? 16.126 4.268 -0.246 1.00 77.00 89 SER A C 1
ATOM 723 O O . SER A 1 89 ? 15.602 5.085 0.510 1.00 77.00 89 SER A O 1
ATOM 725 N N . TRP A 1 90 ? 17.369 3.826 -0.035 1.00 68.62 90 TRP A N 1
ATOM 726 C CA . TRP A 1 90 ? 18.020 3.976 1.278 1.00 68.62 90 TRP A CA 1
ATOM 727 C C . TRP A 1 90 ? 18.662 5.329 1.581 1.00 68.62 90 TRP A C 1
ATOM 729 O O . TRP A 1 90 ? 18.945 5.599 2.746 1.00 68.62 90 TRP A O 1
ATOM 739 N N . GLU A 1 91 ? 18.867 6.185 0.585 1.00 68.00 91 GLU A N 1
ATOM 740 C CA . GLU A 1 91 ? 19.610 7.437 0.785 1.00 68.00 91 GLU A CA 1
ATOM 741 C C . GLU A 1 91 ? 18.715 8.678 0.875 1.00 68.00 91 GLU A C 1
ATOM 743 O O . GLU A 1 91 ? 19.182 9.733 1.297 1.00 68.00 91 GLU A O 1
ATOM 748 N N . GLN A 1 92 ? 17.429 8.570 0.520 1.00 79.12 92 GLN A N 1
ATOM 749 C CA . GLN A 1 92 ? 16.535 9.723 0.405 1.00 79.12 92 GLN A CA 1
ATOM 750 C C . GLN A 1 92 ? 15.170 9.478 1.071 1.00 79.12 92 GLN A C 1
ATOM 752 O O . GLN A 1 92 ? 14.619 8.375 0.980 1.00 79.12 92 GLN A O 1
ATOM 757 N N . PRO A 1 93 ? 14.563 10.507 1.699 1.00 86.44 93 PRO A N 1
ATOM 758 C CA . PRO A 1 93 ? 13.210 10.415 2.250 1.00 86.44 93 PRO A CA 1
ATOM 759 C C . PRO A 1 93 ? 12.169 9.945 1.227 1.00 86.44 93 PRO A C 1
ATOM 761 O O . PRO A 1 93 ? 11.234 9.221 1.564 1.00 86.44 93 PRO A O 1
ATOM 764 N N . SER A 1 94 ? 12.347 10.329 -0.035 1.00 84.75 94 SER A N 1
ATOM 765 C CA . SER A 1 94 ? 11.485 9.957 -1.152 1.00 84.75 94 SER A CA 1
ATOM 766 C C . SER A 1 94 ? 11.443 8.445 -1.377 1.00 84.75 94 SER A C 1
ATOM 768 O O . SER A 1 94 ? 10.365 7.845 -1.381 1.00 84.75 94 SER A O 1
ATOM 770 N N . GLY A 1 95 ? 12.609 7.813 -1.478 1.00 88.06 95 GLY A N 1
ATOM 771 C CA . GLY A 1 95 ? 12.727 6.366 -1.600 1.00 88.06 95 GLY A CA 1
ATOM 772 C C . GLY A 1 95 ? 12.081 5.631 -0.428 1.00 88.06 95 GLY A C 1
ATOM 773 O O . GLY A 1 95 ? 11.257 4.731 -0.611 1.00 88.06 95 GLY A O 1
ATOM 774 N N . PHE A 1 96 ? 12.350 6.084 0.796 1.00 90.75 96 PHE A N 1
ATOM 775 C CA . PHE A 1 96 ? 11.729 5.500 1.981 1.00 90.75 96 PHE A CA 1
ATOM 776 C C . PHE A 1 96 ? 10.196 5.614 1.968 1.00 90.75 96 PHE A C 1
ATOM 778 O O . PHE A 1 96 ? 9.504 4.661 2.337 1.00 90.75 96 PHE A O 1
ATOM 785 N N . TYR A 1 97 ? 9.644 6.742 1.501 1.00 92.69 97 TYR A N 1
ATOM 786 C CA . TYR A 1 97 ? 8.199 6.889 1.322 1.00 92.69 97 TYR A CA 1
ATOM 787 C C . TYR A 1 97 ? 7.641 5.879 0.311 1.00 92.69 97 TYR A C 1
ATOM 789 O O . TYR A 1 97 ? 6.626 5.242 0.599 1.00 92.69 97 TYR A O 1
ATOM 797 N N . ALA A 1 98 ? 8.303 5.683 -0.833 1.00 93.38 98 ALA A N 1
ATOM 798 C CA . ALA A 1 98 ? 7.884 4.710 -1.842 1.00 93.38 98 ALA A CA 1
ATOM 799 C C . ALA A 1 98 ? 7.827 3.282 -1.270 1.00 93.38 98 ALA A C 1
ATOM 801 O O . ALA A 1 98 ? 6.825 2.576 -1.431 1.00 93.38 98 ALA A O 1
ATOM 802 N N . LEU A 1 99 ? 8.857 2.891 -0.513 1.00 94.19 99 LEU A N 1
ATOM 803 C CA . LEU A 1 99 ? 8.900 1.605 0.178 1.00 94.19 99 LEU A CA 1
ATOM 804 C C . LEU A 1 99 ? 7.778 1.475 1.215 1.00 94.19 99 LEU A C 1
ATOM 806 O O . LEU A 1 99 ? 7.084 0.459 1.252 1.00 94.19 99 LEU A O 1
ATOM 810 N N . ILE A 1 100 ? 7.556 2.507 2.031 1.00 93.88 100 ILE A N 1
ATOM 811 C CA . ILE A 1 100 ? 6.463 2.538 3.006 1.00 93.88 100 ILE A CA 1
ATOM 812 C C . ILE A 1 100 ? 5.099 2.382 2.327 1.00 93.88 100 ILE A C 1
ATOM 814 O O . ILE A 1 100 ? 4.261 1.613 2.802 1.00 93.88 100 ILE A O 1
ATOM 818 N N . TRP A 1 101 ? 4.872 3.087 1.219 1.00 95.12 101 TRP A N 1
ATOM 819 C CA . TRP A 1 101 ? 3.620 3.038 0.471 1.00 95.12 101 TRP A CA 1
ATOM 820 C C . TRP A 1 101 ? 3.362 1.616 -0.046 1.00 95.12 101 TRP A C 1
ATOM 822 O O . TRP A 1 101 ? 2.284 1.056 0.177 1.00 95.12 101 TRP A O 1
ATOM 832 N N . PHE A 1 102 ? 4.372 0.981 -0.644 1.00 96.69 102 PHE A N 1
ATOM 833 C CA . PHE A 1 102 ? 4.289 -0.411 -1.082 1.00 96.69 102 PHE A CA 1
ATOM 834 C C . PHE A 1 102 ? 3.975 -1.364 0.086 1.00 96.69 102 PHE A C 1
ATOM 836 O O . PHE A 1 102 ? 3.017 -2.146 0.033 1.00 96.69 102 PHE A O 1
ATOM 843 N N . LYS A 1 103 ? 4.732 -1.251 1.183 1.00 96.19 103 LYS A N 1
ATOM 844 C CA . LYS A 1 103 ? 4.581 -2.098 2.374 1.00 96.19 103 LYS A CA 1
ATOM 845 C C . LYS A 1 103 ? 3.222 -1.943 3.053 1.00 96.19 103 LYS A C 1
ATOM 847 O O . LYS A 1 103 ? 2.653 -2.935 3.503 1.00 96.19 103 LYS A O 1
ATOM 852 N N . ALA A 1 104 ? 2.654 -0.738 3.073 1.00 96.06 104 ALA A N 1
ATOM 853 C CA . ALA A 1 104 ? 1.346 -0.472 3.670 1.00 96.06 104 ALA A CA 1
ATOM 854 C C . ALA A 1 104 ? 0.216 -1.320 3.061 1.00 96.06 104 ALA A C 1
ATOM 856 O O . ALA A 1 104 ? -0.740 -1.675 3.762 1.00 96.06 104 ALA A O 1
ATOM 857 N N . LYS A 1 105 ? 0.324 -1.662 1.769 1.00 96.88 105 LYS A N 1
ATOM 858 C CA 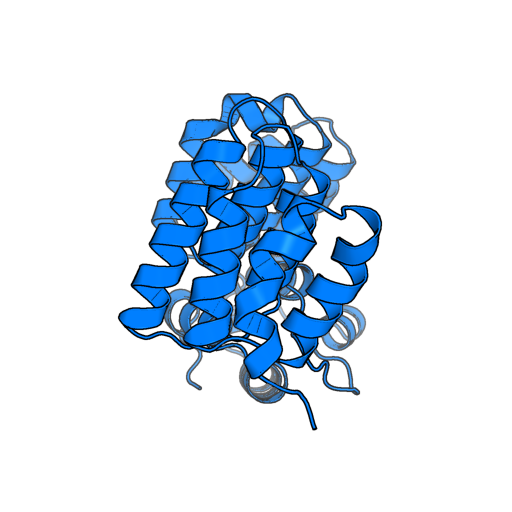. LYS A 1 105 ? -0.613 -2.568 1.096 1.00 96.88 105 LYS A CA 1
ATOM 859 C C . LYS A 1 105 ? -0.229 -4.038 1.251 1.00 96.88 105 LYS A C 1
ATOM 861 O O . LYS A 1 105 ? -1.118 -4.852 1.491 1.00 96.88 105 LYS A O 1
ATOM 866 N N . TYR A 1 106 ? 1.043 -4.390 1.068 1.00 96.88 106 TYR A N 1
ATOM 867 C CA . TYR A 1 106 ? 1.437 -5.784 0.825 1.00 96.88 106 TYR A CA 1
ATOM 868 C C . TYR A 1 106 ? 2.086 -6.502 2.008 1.00 96.88 106 TYR A C 1
ATOM 870 O O . TYR A 1 106 ? 2.061 -7.732 2.039 1.00 96.88 106 TYR A O 1
ATOM 878 N N . SER A 1 107 ? 2.651 -5.786 2.979 1.00 94.69 107 SER A N 1
ATOM 879 C CA . SER A 1 107 ? 3.335 -6.423 4.105 1.00 94.69 107 SER A CA 1
ATOM 880 C C . SER A 1 107 ? 2.356 -6.985 5.131 1.00 94.69 107 SER A C 1
ATOM 882 O O . SER A 1 107 ? 1.274 -6.440 5.374 1.00 94.69 107 SER A O 1
ATOM 884 N N . ASN A 1 108 ? 2.778 -8.071 5.781 1.00 92.44 108 ASN A N 1
ATOM 885 C CA . ASN A 1 108 ? 2.125 -8.558 6.987 1.00 92.44 108 ASN A CA 1
ATOM 886 C C . ASN A 1 108 ? 2.146 -7.456 8.070 1.00 92.44 108 ASN A C 1
ATOM 888 O O . ASN A 1 108 ? 3.156 -6.758 8.178 1.00 92.44 108 ASN A O 1
ATOM 892 N N . PRO A 1 109 ? 1.080 -7.289 8.878 1.00 90.81 109 PRO A N 1
ATOM 893 C CA . PRO A 1 109 ? 1.055 -6.292 9.950 1.00 90.81 109 PRO A CA 1
ATOM 894 C C . PRO A 1 109 ? 2.252 -6.355 10.911 1.00 90.81 109 PRO A C 1
ATOM 896 O O . PRO A 1 109 ? 2.773 -5.310 11.285 1.00 90.81 109 PRO A O 1
ATOM 899 N N . GLU A 1 110 ? 2.721 -7.552 11.266 1.00 90.06 110 GLU A N 1
ATOM 900 C CA . GLU A 1 110 ? 3.869 -7.745 12.164 1.00 90.06 110 GLU A CA 1
ATOM 901 C C . GLU A 1 110 ? 5.176 -7.275 11.517 1.00 90.06 110 GLU A C 1
ATOM 903 O O . GLU A 1 110 ? 5.923 -6.486 12.094 1.00 90.06 110 GLU A O 1
ATOM 908 N N . ASP A 1 111 ? 5.426 -7.688 10.274 1.00 91.94 111 ASP A N 1
ATOM 909 C CA . ASP A 1 111 ? 6.614 -7.265 9.527 1.00 91.94 111 ASP A CA 1
ATOM 910 C C . ASP A 1 111 ? 6.597 -5.755 9.256 1.00 91.94 111 ASP A C 1
ATOM 912 O O . ASP A 1 111 ? 7.632 -5.090 9.319 1.00 91.94 111 ASP A O 1
ATOM 916 N N . LEU A 1 112 ? 5.411 -5.197 8.997 1.00 93.56 112 LEU A N 1
ATOM 917 C CA . LEU A 1 112 ? 5.202 -3.765 8.819 1.00 93.56 112 LEU A CA 1
ATOM 918 C C . LEU A 1 112 ? 5.491 -2.994 10.112 1.00 93.56 112 LEU A C 1
ATOM 920 O O . LEU A 1 112 ? 6.175 -1.971 10.066 1.00 93.56 112 LEU A O 1
ATOM 924 N N . TYR A 1 113 ? 5.026 -3.490 11.260 1.00 92.25 113 TYR A N 1
ATOM 925 C CA . TYR A 1 113 ? 5.334 -2.904 12.563 1.00 92.25 113 TYR A CA 1
ATOM 926 C C . TYR A 1 113 ? 6.839 -2.928 12.846 1.00 92.25 113 TYR A C 1
ATOM 928 O O . TYR A 1 113 ? 7.427 -1.881 13.127 1.00 92.25 113 TYR A O 1
ATOM 936 N N . ARG A 1 114 ? 7.487 -4.089 12.685 1.00 92.69 114 ARG A N 1
ATOM 937 C CA . ARG A 1 114 ? 8.942 -4.235 12.860 1.00 92.69 114 ARG A CA 1
ATOM 938 C C . ARG A 1 114 ? 9.719 -3.297 11.950 1.00 92.69 114 ARG A C 1
ATOM 940 O O . ARG A 1 114 ? 10.685 -2.682 12.393 1.00 92.69 114 ARG A O 1
ATOM 947 N N . PHE A 1 115 ? 9.288 -3.154 10.697 1.00 93.44 115 PHE A N 1
ATOM 948 C CA . PHE A 1 115 ? 9.885 -2.216 9.753 1.00 93.44 115 PHE A CA 1
ATOM 949 C C . PHE A 1 115 ? 9.769 -0.766 10.247 1.00 93.44 115 PHE A C 1
ATOM 951 O O . PHE A 1 115 ? 10.779 -0.068 10.332 1.00 93.44 115 PHE A O 1
ATOM 958 N N . LEU A 1 116 ? 8.569 -0.322 10.638 1.00 93.31 116 LEU A N 1
ATOM 959 C CA . LEU A 1 116 ? 8.364 1.031 11.164 1.00 93.31 116 LEU A CA 1
ATOM 960 C C . LEU A 1 116 ? 9.177 1.277 12.437 1.00 93.31 116 LEU A C 1
ATOM 962 O O . LEU A 1 116 ? 9.754 2.351 12.587 1.00 93.31 116 LEU A O 1
ATOM 966 N N . LYS A 1 117 ? 9.270 0.290 13.332 1.00 91.81 117 LYS A N 1
ATOM 967 C CA . LYS A 1 117 ? 10.042 0.414 14.570 1.00 91.81 117 LYS A CA 1
ATOM 968 C C . LYS A 1 117 ? 11.547 0.473 14.305 1.00 91.81 117 LYS A C 1
ATOM 970 O O . LYS A 1 117 ? 12.230 1.331 14.854 1.00 91.81 117 LYS A O 1
ATOM 975 N N . LYS A 1 118 ? 12.059 -0.387 13.418 1.00 93.06 118 LYS A N 1
ATOM 976 C CA . LYS A 1 118 ? 13.479 -0.424 13.032 1.00 93.06 118 LYS A CA 1
ATOM 977 C C . LYS A 1 118 ? 13.960 0.919 12.479 1.00 93.06 118 LYS A C 1
ATOM 979 O O . LYS A 1 118 ? 15.067 1.342 12.793 1.00 93.06 118 LYS A O 1
ATOM 984 N N . TYR A 1 119 ? 13.132 1.585 11.677 1.00 92.81 119 TYR A N 1
ATOM 985 C CA . TYR A 1 119 ? 13.476 2.853 11.025 1.00 92.81 119 TYR A CA 1
ATOM 986 C C . TYR A 1 119 ? 12.850 4.078 11.701 1.00 92.81 119 TYR A C 1
ATOM 988 O O . TYR A 1 119 ? 12.773 5.145 11.099 1.00 92.81 119 TYR A O 1
ATOM 996 N N . GLU A 1 120 ? 12.434 3.950 12.964 1.00 92.25 120 GLU A N 1
ATOM 997 C CA . GLU A 1 120 ? 11.758 5.004 13.725 1.00 92.25 120 GLU A CA 1
ATOM 998 C C . GLU A 1 120 ? 12.529 6.321 13.770 1.00 92.25 120 GLU A C 1
ATOM 1000 O O . GLU A 1 120 ? 11.958 7.388 13.549 1.00 92.25 120 GLU A O 1
ATOM 1005 N N . ASN A 1 121 ? 13.839 6.248 13.992 1.00 91.25 121 ASN A N 1
ATOM 1006 C CA . ASN A 1 121 ? 14.691 7.433 14.017 1.00 91.25 121 ASN A CA 1
ATOM 1007 C C . ASN A 1 121 ? 14.785 8.108 12.648 1.00 91.25 121 ASN A C 1
ATOM 1009 O O . ASN A 1 121 ? 14.943 9.319 12.593 1.00 91.25 121 ASN A O 1
ATOM 1013 N N . PHE A 1 122 ? 14.663 7.348 11.557 1.00 91.69 122 PHE A N 1
ATOM 1014 C CA . PHE A 1 122 ? 14.754 7.888 10.207 1.00 91.69 122 PHE A CA 1
ATOM 1015 C C . PHE A 1 122 ? 13.477 8.633 9.819 1.00 91.69 122 PHE A C 1
ATOM 1017 O O . PHE A 1 122 ? 13.536 9.789 9.431 1.00 91.69 122 PHE A O 1
ATOM 1024 N N . TRP A 1 123 ? 12.297 8.025 9.963 1.00 92.38 123 TRP A N 1
ATOM 1025 C CA . TRP A 1 123 ? 11.070 8.693 9.511 1.00 92.38 123 TRP A CA 1
ATOM 1026 C C . TRP A 1 123 ? 10.574 9.794 10.443 1.00 92.38 123 TRP A C 1
ATOM 1028 O O . TRP A 1 123 ? 9.719 10.577 10.045 1.00 92.38 123 TRP A O 1
ATOM 1038 N N . LYS A 1 124 ? 11.081 9.877 11.678 1.00 91.38 124 LYS A N 1
ATOM 1039 C CA . LYS A 1 124 ? 10.732 10.963 12.604 1.00 91.38 124 LYS A CA 1
ATOM 1040 C C . LYS A 1 124 ? 11.420 12.288 12.302 1.00 91.38 124 LYS A C 1
ATOM 1042 O O . LYS A 1 124 ? 10.919 13.307 12.777 1.00 91.38 124 LYS A O 1
ATOM 1047 N N . THR A 1 125 ? 12.541 12.281 11.580 1.00 89.69 125 THR A N 1
ATOM 1048 C CA . THR A 1 125 ? 13.291 13.508 11.259 1.00 89.69 125 THR A CA 1
ATOM 1049 C C . THR A 1 125 ? 12.557 14.369 10.241 1.00 89.69 125 THR A C 1
ATOM 1051 O O . THR A 1 125 ? 12.671 15.590 10.285 1.00 89.69 125 THR A O 1
ATOM 1054 N N . ASP A 1 126 ? 11.760 13.748 9.373 1.00 91.06 126 ASP A N 1
ATOM 1055 C CA . ASP A 1 126 ? 10.983 14.428 8.348 1.00 91.06 126 ASP A CA 1
ATOM 1056 C C . ASP A 1 126 ? 9.483 14.449 8.692 1.00 91.06 126 ASP A C 1
ATOM 1058 O O . ASP A 1 126 ? 8.856 13.427 8.978 1.00 91.06 126 ASP A O 1
ATOM 1062 N N . ALA A 1 127 ? 8.882 15.640 8.651 1.00 92.00 127 ALA A N 1
ATOM 1063 C CA . ALA A 1 127 ? 7.477 15.853 8.995 1.00 92.00 127 ALA A CA 1
ATOM 1064 C C . ALA A 1 127 ? 6.513 15.069 8.090 1.00 92.00 127 ALA A C 1
ATOM 1066 O O . ALA A 1 127 ? 5.480 14.571 8.556 1.00 92.00 127 ALA A O 1
ATOM 1067 N N . PHE A 1 128 ? 6.837 14.972 6.800 1.00 92.69 128 PHE A N 1
ATOM 1068 C CA . PHE A 1 128 ? 6.010 14.281 5.828 1.00 92.69 128 PHE A CA 1
ATOM 1069 C C . PHE A 1 128 ? 6.073 12.770 6.058 1.00 92.69 128 PHE A C 1
ATOM 1071 O O . PHE A 1 128 ? 5.024 12.157 6.267 1.00 92.69 128 PHE A O 1
ATOM 1078 N N . LEU A 1 129 ? 7.268 12.181 6.129 1.00 93.50 129 LEU A N 1
ATOM 1079 C CA . LEU A 1 129 ? 7.466 10.762 6.427 1.00 93.50 129 LEU A CA 1
ATOM 1080 C C . LEU A 1 129 ? 6.812 10.358 7.738 1.00 93.50 129 LEU A C 1
ATOM 1082 O O . LEU A 1 129 ? 6.109 9.348 7.793 1.00 93.50 129 LEU A O 1
ATOM 1086 N N . ARG A 1 130 ? 6.970 11.183 8.774 1.00 94.94 130 ARG A N 1
ATOM 1087 C CA . ARG A 1 130 ? 6.344 10.956 10.071 1.00 94.94 130 ARG A CA 1
ATOM 1088 C C . ARG A 1 130 ? 4.832 10.851 9.962 1.00 94.94 130 ARG A C 1
ATOM 1090 O O . ARG A 1 130 ? 4.228 9.950 10.547 1.00 94.94 130 ARG A O 1
ATOM 1097 N N . ARG A 1 131 ? 4.210 11.734 9.180 1.00 94.44 131 ARG A N 1
ATOM 1098 C CA . ARG A 1 131 ? 2.768 11.699 8.917 1.00 94.44 131 ARG A CA 1
ATOM 1099 C C . ARG A 1 131 ? 2.361 10.435 8.155 1.00 94.44 131 ARG A C 1
ATOM 1101 O O . ARG A 1 131 ? 1.355 9.829 8.518 1.00 94.44 131 ARG A O 1
ATOM 1108 N N . GLN A 1 132 ? 3.134 10.016 7.150 1.00 94.94 132 GLN A N 1
ATOM 1109 C CA . GLN A 1 132 ? 2.852 8.793 6.384 1.00 94.94 132 GLN A CA 1
ATOM 1110 C C . GLN A 1 132 ? 2.967 7.535 7.256 1.00 94.94 132 GLN A C 1
ATOM 1112 O O . GLN A 1 132 ? 2.049 6.716 7.284 1.00 94.94 132 GLN A O 1
ATOM 1117 N N . ALA A 1 133 ? 4.043 7.419 8.039 1.00 94.50 133 ALA A N 1
ATOM 1118 C CA . ALA A 1 133 ? 4.242 6.325 8.987 1.00 94.50 133 ALA A CA 1
ATOM 1119 C C . ALA A 1 133 ? 3.112 6.267 10.029 1.00 94.50 133 ALA A C 1
ATOM 1121 O O . ALA A 1 133 ? 2.587 5.193 10.318 1.00 94.50 133 ALA A O 1
ATOM 1122 N N . THR A 1 134 ? 2.676 7.430 10.528 1.00 94.12 134 THR A N 1
ATOM 1123 C CA . THR A 1 134 ? 1.565 7.539 11.488 1.00 94.12 134 THR A CA 1
ATOM 1124 C C . THR A 1 134 ? 0.249 7.057 10.881 1.00 94.12 134 THR A C 1
ATOM 1126 O O . THR A 1 134 ? -0.469 6.291 11.517 1.00 94.12 134 THR A O 1
ATOM 1129 N N . ALA A 1 135 ? -0.063 7.442 9.638 1.00 94.75 135 ALA A N 1
ATOM 1130 C CA . ALA A 1 135 ? -1.275 6.990 8.952 1.00 94.75 135 ALA A CA 1
ATOM 1131 C C . ALA A 1 135 ? -1.336 5.457 8.828 1.00 94.75 135 ALA A C 1
ATOM 1133 O O . ALA A 1 135 ? -2.413 4.866 8.920 1.00 94.75 135 ALA A O 1
ATOM 1134 N N . ILE A 1 136 ? -0.187 4.802 8.663 1.00 94.88 136 ILE A N 1
ATOM 1135 C CA . ILE A 1 136 ? -0.084 3.347 8.505 1.00 94.88 136 ILE A CA 1
ATOM 1136 C C . ILE A 1 136 ? -0.313 2.592 9.813 1.00 94.88 136 ILE A C 1
ATOM 1138 O O . ILE A 1 136 ? -0.739 1.439 9.770 1.00 94.88 136 ILE A O 1
ATOM 1142 N N . LEU A 1 137 ? -0.158 3.236 10.974 1.00 91.81 137 LEU A N 1
ATOM 1143 C CA . LEU A 1 137 ? -0.478 2.618 12.268 1.00 91.81 137 LEU A CA 1
ATOM 1144 C C . LEU A 1 137 ? -1.937 2.139 12.351 1.00 91.81 137 LEU A C 1
ATOM 1146 O O . LEU A 1 137 ? -2.243 1.209 13.096 1.00 91.81 137 LEU A O 1
ATOM 1150 N N . SER A 1 138 ? -2.824 2.707 11.530 1.00 91.12 138 SER A N 1
ATOM 1151 C CA . SER A 1 138 ? -4.199 2.233 11.331 1.00 91.12 138 SER A CA 1
ATOM 1152 C C . SER A 1 138 ? -4.303 0.754 10.931 1.00 91.12 138 SER A C 1
ATOM 1154 O O . SER A 1 138 ? -5.239 0.077 11.351 1.00 91.12 138 SER A O 1
ATOM 1156 N N . ARG A 1 139 ? -3.333 0.234 10.161 1.00 91.38 139 ARG A N 1
ATOM 1157 C CA . ARG A 1 139 ? -3.265 -1.158 9.673 1.00 91.38 139 ARG A CA 1
ATOM 1158 C C . ARG A 1 139 ? -2.814 -2.153 10.731 1.00 91.38 139 ARG A C 1
ATOM 1160 O O . ARG A 1 139 ? -2.879 -3.350 10.472 1.00 91.38 139 ARG A O 1
ATOM 1167 N N . LEU A 1 140 ? -2.335 -1.700 11.885 1.00 86.81 140 LEU A N 1
ATOM 1168 C CA . LEU A 1 140 ? -1.652 -2.539 12.873 1.00 86.81 140 LEU A CA 1
ATOM 1169 C C . LEU A 1 140 ? -2.592 -3.060 13.969 1.00 86.81 140 LEU A C 1
ATOM 1171 O O . LEU A 1 140 ? -2.187 -3.237 15.109 1.00 86.81 140 LEU A O 1
ATOM 1175 N N . SER A 1 141 ? -3.854 -3.318 13.624 1.00 72.69 141 SER A N 1
ATOM 1176 C CA . SER A 1 141 ? -4.923 -3.689 14.565 1.00 72.69 141 SER A CA 1
ATOM 1177 C C . SER A 1 141 ? -4.651 -4.933 15.415 1.00 72.69 141 SER A C 1
ATOM 1179 O O . SER A 1 141 ? -5.165 -5.041 16.519 1.00 72.69 141 SER A O 1
ATOM 1181 N N . LYS A 1 142 ? -3.861 -5.878 14.890 1.00 69.44 142 LYS A N 1
ATOM 1182 C CA . LYS A 1 142 ? -3.521 -7.146 15.552 1.00 69.44 142 LYS A CA 1
ATOM 1183 C C . LYS A 1 142 ? -2.235 -7.104 16.374 1.00 69.44 142 LYS A C 1
ATOM 1185 O O . LYS A 1 142 ? -1.929 -8.093 17.031 1.00 69.44 142 LYS A O 1
ATOM 1190 N N . ILE A 1 143 ? -1.484 -6.010 16.299 1.00 73.69 143 ILE A N 1
ATOM 1191 C CA . ILE A 1 143 ? -0.331 -5.804 17.175 1.00 73.69 143 ILE A CA 1
ATOM 1192 C C . ILE A 1 143 ? -0.865 -5.533 18.577 1.00 73.69 143 ILE A C 1
ATOM 1194 O O . ILE A 1 143 ? -1.886 -4.855 18.713 1.00 73.69 143 ILE A O 1
ATOM 1198 N N . ASP A 1 144 ? -0.196 -6.070 19.599 1.00 66.19 144 ASP A N 1
ATOM 1199 C CA . ASP A 1 144 ? -0.584 -5.861 20.994 1.00 66.19 144 ASP A CA 1
ATOM 1200 C C . ASP A 1 144 ? -0.819 -4.360 21.243 1.00 66.19 144 ASP A C 1
ATOM 1202 O O . ASP A 1 144 ? 0.014 -3.505 20.914 1.00 66.19 144 ASP A O 1
ATOM 1206 N N . ALA A 1 145 ? -1.977 -4.025 21.818 1.00 67.62 145 ALA A N 1
ATOM 1207 C CA . ALA A 1 145 ? -2.326 -2.659 22.181 1.00 67.62 145 ALA A CA 1
ATOM 1208 C C . ALA A 1 145 ? -1.243 -2.016 23.066 1.00 67.62 145 ALA A C 1
ATOM 1210 O O . ALA A 1 145 ? -1.029 -0.804 22.980 1.00 67.62 145 ALA A O 1
ATOM 1211 N N . LYS A 1 146 ? -0.511 -2.818 23.852 1.00 63.09 146 LYS A N 1
ATOM 1212 C CA . LYS A 1 146 ? 0.631 -2.380 24.665 1.00 63.09 146 LYS A CA 1
ATOM 1213 C C . LYS A 1 146 ? 1.810 -1.875 23.837 1.00 63.09 146 LYS A C 1
ATOM 1215 O O . LYS A 1 146 ? 2.569 -1.049 24.326 1.00 63.09 146 LYS A O 1
ATOM 1220 N N . GLU A 1 147 ? 1.952 -2.322 22.594 1.00 69.81 147 GLU A N 1
ATOM 1221 C CA . GLU A 1 147 ? 3.029 -1.919 21.686 1.00 69.81 147 GLU A CA 1
ATOM 1222 C C . GLU A 1 147 ? 2.598 -0.805 20.723 1.00 69.81 147 GLU A C 1
ATOM 1224 O O . GLU A 1 147 ? 3.363 0.128 20.456 1.00 69.81 147 GLU A O 1
ATOM 1229 N N . LYS A 1 148 ? 1.355 -0.865 20.227 1.00 71.56 148 LYS A N 1
ATOM 1230 C CA . LYS A 1 148 ? 0.786 0.139 19.311 1.00 71.56 148 LYS A CA 1
ATOM 1231 C C . LYS A 1 148 ? 0.495 1.467 20.018 1.00 71.56 148 LYS A C 1
ATOM 1233 O O . LYS A 1 148 ? 0.815 2.531 19.482 1.00 71.56 148 LYS A O 1
ATOM 1238 N N . SER A 1 149 ? -0.107 1.420 21.208 1.00 74.31 149 SER A N 1
ATOM 1239 C CA . SER A 1 149 ? -0.581 2.626 21.903 1.00 74.31 149 SER A CA 1
ATOM 1240 C C . SER A 1 149 ? 0.546 3.594 22.265 1.00 74.31 149 SER A C 1
ATOM 1242 O O . SER A 1 149 ? 0.392 4.780 21.977 1.00 74.31 149 SER A O 1
ATOM 1244 N N . PRO A 1 150 ? 1.708 3.154 22.792 1.00 82.19 150 PRO A N 1
ATOM 1245 C CA . PRO A 1 150 ? 2.818 4.066 23.063 1.00 82.19 150 PRO A CA 1
ATOM 1246 C C . PRO A 1 150 ? 3.327 4.776 21.806 1.00 82.19 150 PRO A C 1
ATOM 1248 O O . PRO A 1 150 ? 3.612 5.973 21.847 1.00 82.19 150 PRO A O 1
ATOM 1251 N N . LEU A 1 151 ? 3.397 4.063 20.674 1.00 83.00 151 LEU A N 1
ATOM 1252 C CA . LEU A 1 151 ? 3.850 4.643 19.411 1.00 83.00 151 LEU A CA 1
ATOM 1253 C C . LEU A 1 151 ? 2.884 5.731 18.926 1.00 83.00 151 LEU A C 1
ATOM 1255 O O . LEU A 1 151 ? 3.340 6.794 18.501 1.00 83.00 151 LEU A O 1
ATOM 1259 N N . LEU A 1 152 ? 1.572 5.489 19.028 1.00 85.06 152 LEU A N 1
ATOM 1260 C CA . LEU A 1 152 ? 0.531 6.449 18.653 1.00 85.06 152 LEU A CA 1
ATOM 1261 C C . LEU A 1 152 ? 0.496 7.657 19.601 1.00 85.06 152 LEU A C 1
ATOM 1263 O O . LEU A 1 152 ? 0.477 8.794 19.132 1.00 85.06 152 LEU A O 1
ATOM 1267 N N . ILE A 1 153 ? 0.579 7.430 20.917 1.00 86.00 153 ILE A N 1
ATOM 1268 C CA . ILE A 1 153 ? 0.658 8.485 21.942 1.00 86.00 153 ILE A CA 1
ATOM 1269 C C . ILE A 1 153 ? 1.856 9.399 21.676 1.00 86.00 153 ILE A C 1
ATOM 1271 O O . ILE A 1 153 ? 1.720 10.620 21.675 1.00 86.00 153 ILE A O 1
ATOM 1275 N N . GLN A 1 154 ? 3.016 8.833 21.338 1.00 88.88 154 GLN A N 1
ATOM 1276 C CA . GLN A 1 154 ? 4.193 9.625 20.989 1.00 88.88 154 GLN A CA 1
ATOM 1277 C C . GLN A 1 154 ? 3.971 10.525 19.759 1.00 88.88 154 GLN A C 1
ATOM 1279 O O . GLN A 1 154 ? 4.592 11.585 19.646 1.00 88.88 154 GLN A O 1
ATOM 1284 N N . GLN A 1 155 ? 3.103 10.129 18.822 1.00 89.12 155 GLN A N 1
ATOM 1285 C CA . GLN A 1 155 ? 2.764 10.965 17.667 1.00 89.12 155 GLN A CA 1
ATOM 1286 C C . GLN A 1 155 ? 1.790 12.085 18.038 1.00 89.12 155 GLN A C 1
ATOM 1288 O O . GLN A 1 155 ? 1.940 13.202 17.542 1.00 89.12 155 GLN A O 1
ATOM 1293 N N . ILE A 1 156 ? 0.857 11.827 18.955 1.00 88.06 156 ILE A N 1
ATOM 1294 C CA . ILE A 1 156 ? -0.049 12.841 19.518 1.00 88.06 156 ILE A CA 1
ATOM 1295 C C . ILE A 1 156 ? 0.745 13.912 20.279 1.00 88.06 156 ILE A C 1
ATOM 1297 O O . ILE A 1 156 ? 0.467 15.101 20.158 1.00 88.06 156 ILE A O 1
ATOM 1301 N N . SER A 1 157 ? 1.794 13.514 20.998 1.00 88.38 157 SER A N 1
ATOM 1302 C CA . SER A 1 157 ? 2.662 14.428 21.754 1.00 88.38 157 SER A CA 1
ATOM 1303 C C . SER A 1 157 ? 3.810 15.027 20.928 1.00 88.38 157 SER A C 1
ATOM 1305 O O . SER A 1 157 ? 4.747 15.588 21.486 1.00 88.38 157 SER A O 1
ATOM 1307 N N . SER A 1 158 ? 3.783 14.899 19.597 1.00 86.81 158 SER A N 1
ATOM 1308 C CA . SER A 1 158 ? 4.917 15.263 18.737 1.00 86.81 158 SER A CA 1
ATOM 1309 C C . SER A 1 158 ? 5.112 16.757 18.479 1.00 86.81 158 SER A C 1
ATOM 1311 O O . SER A 1 158 ? 6.161 17.138 17.964 1.00 86.81 158 SER A O 1
ATOM 1313 N N . GLY A 1 159 ? 4.093 17.582 18.735 1.00 83.50 159 GLY A N 1
ATOM 1314 C CA . GLY A 1 159 ? 4.074 19.005 18.374 1.00 83.50 159 GLY A CA 1
ATOM 1315 C C . GLY A 1 159 ? 3.911 19.293 16.873 1.00 83.50 159 GLY A C 1
ATOM 1316 O O . GLY A 1 159 ? 3.665 20.435 16.495 1.00 83.50 159 GLY A O 1
ATOM 1317 N N . ASN A 1 160 ? 3.983 18.284 15.996 1.00 88.62 160 ASN A N 1
ATOM 1318 C CA . ASN A 1 160 ? 3.762 18.459 14.562 1.00 88.62 160 ASN A CA 1
ATOM 1319 C C . ASN A 1 160 ? 2.265 18.363 14.242 1.00 88.62 160 ASN A C 1
ATOM 1321 O O . ASN A 1 160 ? 1.708 17.268 14.208 1.00 88.62 160 ASN A O 1
ATOM 1325 N N . ILE A 1 161 ? 1.619 19.501 13.970 1.00 88.44 161 ILE A N 1
ATOM 1326 C CA . ILE A 1 161 ? 0.159 19.613 13.785 1.00 88.44 161 ILE A CA 1
ATOM 1327 C C . ILE A 1 161 ? -0.393 18.566 12.801 1.00 88.44 161 ILE A C 1
ATOM 1329 O O . ILE A 1 161 ? -1.411 17.930 13.079 1.00 88.44 161 ILE A O 1
ATOM 1333 N N . GLY A 1 162 ? 0.289 18.336 11.673 1.00 88.00 162 GLY A N 1
ATOM 1334 C CA . GLY A 1 162 ? -0.152 17.375 10.659 1.00 88.00 162 GLY A CA 1
ATOM 1335 C C . GLY A 1 162 ? -0.089 15.920 11.132 1.00 88.00 162 GLY A C 1
ATOM 1336 O O . GLY A 1 162 ? -0.963 15.123 10.792 1.00 88.00 162 GLY A O 1
ATOM 1337 N N . VAL A 1 163 ? 0.918 15.577 11.934 1.00 92.50 163 VAL A N 1
ATOM 1338 C CA . VAL A 1 163 ? 1.083 14.250 12.548 1.00 92.50 163 VAL A CA 1
ATOM 1339 C C . VAL A 1 163 ? 0.081 14.055 13.684 1.00 92.50 163 VAL A C 1
ATOM 1341 O O . VAL A 1 163 ? -0.602 13.034 13.726 1.00 92.50 163 VAL A O 1
ATOM 1344 N N . VAL A 1 164 ? -0.050 15.054 14.560 1.00 92.44 164 VAL A N 1
ATOM 1345 C CA . VAL A 1 164 ? -0.982 15.054 15.696 1.00 92.44 164 VAL A CA 1
ATOM 1346 C C . VAL A 1 164 ? -2.419 14.882 15.213 1.00 92.44 164 VAL A C 1
ATOM 1348 O O . VAL A 1 164 ? -3.150 14.057 15.754 1.00 92.44 164 VAL A O 1
ATOM 1351 N N . SER A 1 165 ? -2.812 15.596 14.155 1.00 92.38 165 SER A N 1
ATOM 1352 C CA . SER A 1 165 ? -4.143 15.472 13.554 1.00 92.38 165 SER A CA 1
ATOM 1353 C C . SER A 1 165 ? -4.436 14.040 13.094 1.00 92.38 165 SER A C 1
ATOM 1355 O O . SER A 1 165 ? -5.478 13.490 13.447 1.00 92.38 165 SER A O 1
ATOM 1357 N N . VAL A 1 166 ? -3.508 13.400 12.372 1.00 92.81 166 VAL A N 1
ATOM 1358 C CA . VAL A 1 166 ? -3.681 12.011 11.911 1.00 92.81 166 VAL A CA 1
ATOM 1359 C C . VAL A 1 166 ? -3.722 11.040 13.090 1.00 92.81 166 VAL A C 1
ATOM 1361 O O . VAL A 1 166 ? -4.594 10.175 13.132 1.00 92.81 166 VAL A O 1
ATOM 1364 N N . ALA A 1 167 ? -2.817 11.191 14.058 1.00 92.00 167 ALA A N 1
ATOM 1365 C CA . ALA A 1 167 ? -2.749 10.315 15.222 1.00 92.00 167 ALA A CA 1
ATOM 1366 C C . ALA A 1 167 ? -4.032 10.384 16.066 1.00 92.00 167 ALA A C 1
ATOM 1368 O O . ALA A 1 167 ? -4.617 9.350 16.385 1.00 92.00 167 ALA A O 1
ATOM 1369 N N . ASN A 1 168 ? -4.520 11.597 16.345 1.00 91.44 168 ASN A N 1
ATOM 1370 C CA . ASN A 1 168 ? -5.784 11.808 17.049 1.00 91.44 168 ASN A CA 1
ATOM 1371 C C . ASN A 1 168 ? -6.960 11.202 16.285 1.00 91.44 168 ASN A C 1
ATOM 1373 O O . ASN A 1 168 ? -7.802 10.544 16.888 1.00 91.44 168 ASN A O 1
ATOM 1377 N N . GLN A 1 169 ? -7.003 11.370 14.962 1.00 92.62 169 GLN A N 1
ATOM 1378 C CA . GLN A 1 169 ? -8.087 10.825 14.152 1.00 92.62 169 GLN A CA 1
ATOM 1379 C C . GLN A 1 169 ? -8.132 9.290 14.198 1.00 92.62 169 GLN A C 1
ATOM 1381 O O . GLN A 1 169 ? -9.219 8.717 14.260 1.00 92.62 169 GLN A O 1
ATOM 1386 N N . ILE A 1 170 ? -6.971 8.622 14.200 1.00 92.31 170 ILE A N 1
ATOM 1387 C CA . ILE A 1 170 ? -6.885 7.163 14.368 1.00 92.31 170 ILE A CA 1
ATOM 1388 C C . ILE A 1 170 ? -7.470 6.753 15.725 1.00 92.31 170 ILE A C 1
ATOM 1390 O O . ILE A 1 170 ? -8.339 5.884 15.757 1.00 92.31 170 ILE A O 1
ATOM 1394 N N . SER A 1 171 ? -7.053 7.409 16.814 1.00 89.25 171 SER A N 1
ATOM 1395 C CA . SER A 1 171 ? -7.569 7.131 18.163 1.00 89.25 171 SER A CA 1
ATOM 1396 C C . SER A 1 171 ? -9.075 7.379 18.277 1.00 89.25 171 SER A C 1
ATOM 1398 O O . SER A 1 171 ? -9.793 6.572 18.858 1.00 89.25 171 SER A O 1
ATOM 1400 N N . MET A 1 172 ? -9.576 8.471 17.694 1.00 91.00 172 MET A N 1
ATOM 1401 C CA . MET A 1 172 ? -11.007 8.788 17.699 1.00 91.00 172 MET A CA 1
ATOM 1402 C C . MET A 1 172 ? -11.827 7.738 16.945 1.00 91.00 172 MET A C 1
ATOM 1404 O O . MET A 1 172 ? -12.900 7.354 17.405 1.00 91.00 172 MET A O 1
ATOM 1408 N N . PHE A 1 173 ? -11.335 7.258 15.800 1.00 92.31 173 PHE A N 1
ATOM 1409 C CA . PHE A 1 173 ? -12.027 6.236 15.014 1.00 92.31 173 PHE A CA 1
ATOM 1410 C C . PHE A 1 173 ? -12.108 4.880 15.715 1.00 92.31 173 PHE A C 1
ATOM 1412 O O . PHE A 1 173 ? -13.118 4.194 15.575 1.00 92.31 173 PHE A O 1
ATOM 1419 N N . GLU A 1 174 ? -11.103 4.531 16.516 1.00 87.75 174 GLU A N 1
ATOM 1420 C CA . GLU A 1 174 ? -11.103 3.316 17.337 1.00 87.75 174 GLU A CA 1
ATOM 1421 C C . GLU A 1 174 ? -12.207 3.333 18.414 1.00 87.75 174 GLU A C 1
ATOM 1423 O O . GLU A 1 174 ? -12.712 2.285 18.803 1.00 87.75 174 GLU A O 1
ATOM 1428 N N . MET A 1 175 ? -12.654 4.520 18.838 1.00 89.25 175 MET A N 1
ATOM 1429 C CA . MET A 1 175 ? -13.707 4.701 19.848 1.00 89.25 175 MET A CA 1
ATOM 1430 C C . MET A 1 175 ? -15.121 4.859 19.265 1.00 89.25 175 MET A C 1
ATOM 1432 O O . MET A 1 175 ? -16.082 5.032 20.019 1.00 89.25 175 MET A O 1
ATOM 1436 N N . LEU A 1 176 ? -15.285 4.841 17.938 1.00 92.00 176 LEU A N 1
ATOM 1437 C CA . LEU A 1 176 ? -16.592 5.067 17.322 1.00 92.00 176 LEU A CA 1
ATOM 1438 C C . LEU A 1 176 ? -17.580 3.940 17.637 1.00 92.00 176 LEU A C 1
ATOM 1440 O O . LEU A 1 176 ? -17.240 2.760 17.610 1.00 92.00 176 LEU A O 1
ATOM 1444 N N . ASN A 1 177 ? -18.842 4.308 17.855 1.00 89.06 177 ASN A N 1
ATOM 1445 C CA . ASN A 1 177 ? -19.928 3.347 18.066 1.00 89.06 177 ASN A CA 1
ATOM 1446 C C . ASN A 1 177 ? -20.652 2.956 16.774 1.00 89.06 177 ASN A C 1
ATOM 1448 O O . ASN A 1 177 ? -21.250 1.891 16.733 1.00 89.06 177 ASN A O 1
ATOM 1452 N N . HIS A 1 178 ? -20.644 3.840 15.776 1.00 89.81 178 HIS A N 1
ATOM 1453 C CA . HIS A 1 178 ? -21.263 3.652 14.468 1.00 89.81 178 HIS A CA 1
ATOM 1454 C C . HIS A 1 178 ? -20.544 4.526 13.433 1.00 89.81 178 HIS A C 1
ATOM 1456 O O . HIS A 1 178 ? -19.876 5.503 13.782 1.00 89.81 178 HIS A O 1
ATOM 1462 N N . VAL A 1 179 ? -20.687 4.197 12.148 1.00 90.00 179 VAL A N 1
ATOM 1463 C CA . VAL A 1 179 ? -20.134 5.011 11.056 1.00 90.00 179 VAL A CA 1
ATOM 1464 C C . VAL A 1 179 ? -21.111 6.126 10.682 1.00 90.00 179 VAL A C 1
ATOM 1466 O O . VAL A 1 179 ? -22.165 5.873 10.100 1.00 90.00 179 VAL A O 1
ATOM 1469 N N . GLU A 1 180 ? -20.740 7.370 10.980 1.00 87.19 180 GLU A N 1
ATOM 1470 C CA . GLU A 1 180 ? -21.521 8.563 10.631 1.00 87.19 180 GLU A CA 1
ATOM 1471 C C . GLU A 1 180 ? -21.647 8.779 9.112 1.00 87.19 180 GLU A C 1
ATOM 1473 O O . GLU A 1 180 ? -20.797 8.352 8.328 1.00 87.19 180 GLU A O 1
ATOM 1478 N N . GLY A 1 181 ? -22.677 9.517 8.679 1.00 87.00 181 GLY A N 1
ATOM 1479 C CA . GLY A 1 181 ? -23.026 9.683 7.261 1.00 87.00 181 GLY A CA 1
ATOM 1480 C C . GLY A 1 181 ? -21.888 10.194 6.365 1.00 87.00 181 GLY A C 1
ATOM 1481 O O . GLY A 1 181 ? -21.634 9.611 5.313 1.00 87.00 181 GLY A O 1
ATOM 1482 N N . LYS A 1 182 ? -21.147 11.231 6.784 1.00 92.06 182 LYS A N 1
ATOM 1483 C CA . LYS A 1 182 ? -20.025 11.778 5.990 1.00 92.06 182 LYS A CA 1
ATOM 1484 C C . LYS A 1 182 ? -18.882 10.771 5.836 1.00 92.06 182 LYS A C 1
ATOM 1486 O O . LYS A 1 182 ? -18.367 10.587 4.735 1.00 92.06 182 LYS A O 1
ATOM 1491 N N . LEU A 1 183 ? -18.514 10.097 6.926 1.00 92.94 183 LEU A N 1
ATOM 1492 C CA . LEU A 1 183 ? -17.487 9.054 6.920 1.00 92.94 183 LEU A CA 1
ATOM 1493 C C . LEU A 1 183 ? -17.937 7.848 6.083 1.00 92.94 183 LEU A C 1
ATOM 1495 O O . LEU A 1 183 ? -17.160 7.312 5.295 1.00 92.94 183 LEU A O 1
ATOM 1499 N N . GLY A 1 184 ? -19.210 7.470 6.194 1.00 93.38 184 GLY A N 1
ATOM 1500 C CA . GLY A 1 184 ? -19.826 6.414 5.403 1.00 93.38 184 GLY A CA 1
ATOM 1501 C C . GLY A 1 184 ? -19.778 6.699 3.903 1.00 93.38 184 GLY A C 1
ATOM 1502 O O . GLY A 1 184 ? -19.381 5.816 3.151 1.00 93.38 184 GLY A O 1
ATOM 1503 N N . LEU A 1 185 ? -20.110 7.920 3.471 1.00 93.31 185 LEU A N 1
ATOM 1504 C CA . LEU A 1 185 ? -20.025 8.343 2.065 1.00 93.31 185 LEU A CA 1
ATOM 1505 C C . LEU A 1 185 ? -18.578 8.415 1.559 1.00 93.31 185 LEU A C 1
ATOM 1507 O O . LEU A 1 185 ? -18.306 8.098 0.401 1.00 93.31 185 LEU A O 1
ATOM 1511 N N . TYR A 1 186 ? -17.635 8.808 2.419 1.00 94.94 186 TYR A N 1
ATOM 1512 C CA . TYR A 1 186 ? -16.214 8.810 2.077 1.00 94.94 186 TYR A CA 1
ATOM 1513 C C . TYR A 1 186 ? -15.687 7.388 1.830 1.00 94.94 186 TYR A C 1
ATOM 1515 O O . TYR A 1 186 ? -15.044 7.141 0.803 1.00 94.94 186 TYR A O 1
ATOM 1523 N N . LEU A 1 187 ? -15.974 6.458 2.748 1.00 95.44 187 LEU A N 1
ATOM 1524 C CA . LEU A 1 187 ? -15.540 5.060 2.675 1.00 95.44 187 LEU A CA 1
ATOM 1525 C C . LEU A 1 187 ? -16.286 4.276 1.587 1.00 95.44 187 LEU A C 1
ATOM 1527 O O . LEU A 1 187 ? -15.678 3.514 0.841 1.00 95.44 187 LEU A O 1
ATOM 1531 N N . PHE A 1 188 ? -17.591 4.497 1.460 1.00 95.31 188 PHE A N 1
ATOM 1532 C CA . PHE A 1 188 ? -18.490 3.746 0.584 1.00 95.31 188 PHE A CA 1
ATOM 1533 C C . PHE A 1 188 ? -19.322 4.714 -0.275 1.00 95.31 188 PHE A C 1
ATOM 1535 O O . PHE A 1 188 ? -20.511 4.908 -0.012 1.00 95.31 188 PHE A O 1
ATOM 1542 N N . PRO A 1 189 ? -18.698 5.371 -1.270 1.00 93.62 189 PRO A N 1
ATOM 1543 C CA . PRO A 1 189 ? -19.399 6.308 -2.141 1.00 93.62 189 PRO A CA 1
ATOM 1544 C C . PRO A 1 189 ? -20.411 5.579 -3.029 1.00 93.62 189 PRO A C 1
ATOM 1546 O O . PRO A 1 189 ? -20.143 4.473 -3.490 1.00 93.62 189 PRO A O 1
ATOM 1549 N N . GLU A 1 190 ? -21.524 6.240 -3.355 1.00 89.94 190 GLU A N 1
ATOM 1550 C CA . GLU A 1 190 ? -22.587 5.676 -4.207 1.00 89.94 190 GLU A CA 1
ATOM 1551 C C . GLU A 1 190 ? -22.053 5.168 -5.552 1.00 89.94 190 GLU A C 1
ATOM 1553 O O . GLU A 1 190 ? -22.396 4.078 -6.015 1.00 89.94 190 GLU A O 1
ATOM 1558 N N . LYS A 1 191 ? -21.146 5.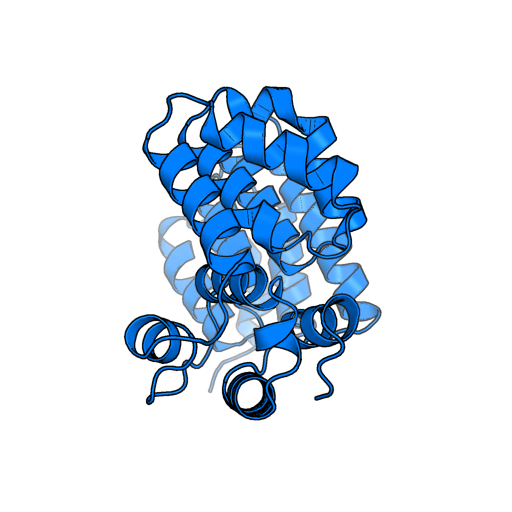938 -6.166 1.00 90.62 191 LYS A N 1
ATOM 1559 C CA . LYS A 1 191 ? -20.418 5.502 -7.353 1.00 90.62 191 LYS A CA 1
ATOM 1560 C C . LYS A 1 191 ? -19.208 4.679 -6.934 1.00 90.62 191 LYS A C 1
ATOM 1562 O O . LYS A 1 191 ? -18.175 5.225 -6.535 1.00 90.62 191 LYS A O 1
ATOM 1567 N N . LYS A 1 192 ? -19.319 3.361 -7.104 1.00 89.19 192 LYS A N 1
ATOM 1568 C CA . LYS A 1 192 ? -18.214 2.430 -6.867 1.00 89.19 192 LYS A CA 1
ATOM 1569 C C . LYS A 1 192 ? -16.970 2.857 -7.651 1.00 89.19 192 LYS A C 1
ATOM 1571 O O . LYS A 1 192 ? -16.999 3.032 -8.870 1.00 89.19 192 LYS A O 1
ATOM 1576 N N . GLN A 1 193 ? -15.865 3.007 -6.931 1.00 87.81 193 GLN A N 1
ATOM 1577 C CA . GLN A 1 193 ? -14.567 3.293 -7.526 1.00 87.81 193 GLN A CA 1
ATOM 1578 C C . GLN A 1 193 ? -14.003 2.018 -8.154 1.00 87.81 193 GLN A C 1
ATOM 1580 O O . GLN A 1 193 ? -14.172 0.929 -7.608 1.00 87.81 193 GLN A O 1
ATOM 1585 N N . ARG A 1 194 ? -13.320 2.151 -9.298 1.00 86.62 194 ARG A N 1
ATOM 1586 C CA . ARG A 1 194 ? -12.670 1.007 -9.956 1.00 86.62 194 ARG A CA 1
ATOM 1587 C C . ARG A 1 194 ? -11.591 0.391 -9.066 1.00 86.62 194 ARG A C 1
ATOM 1589 O O . ARG A 1 194 ? -11.491 -0.822 -8.996 1.00 86.62 194 ARG A O 1
ATOM 1596 N N . ILE A 1 195 ? -10.798 1.244 -8.427 1.00 91.69 195 ILE A N 1
ATOM 1597 C CA . ILE A 1 195 ? -9.729 0.870 -7.506 1.00 91.69 195 ILE A CA 1
ATOM 1598 C C . ILE A 1 195 ? -10.078 1.515 -6.174 1.00 91.69 195 ILE A C 1
ATOM 1600 O O . ILE A 1 195 ? -10.397 2.706 -6.128 1.00 91.69 195 ILE A O 1
ATOM 1604 N N . TYR A 1 196 ? -10.057 0.728 -5.102 1.00 95.31 196 TYR A N 1
ATOM 1605 C CA . TYR A 1 196 ? -10.252 1.259 -3.762 1.00 95.31 196 TYR A CA 1
ATOM 1606 C C . TYR A 1 196 ? -8.938 1.924 -3.310 1.00 95.31 196 TYR A C 1
ATOM 1608 O O . TYR A 1 196 ? -7.923 1.240 -3.255 1.00 95.31 196 TYR A O 1
ATOM 1616 N N . PRO A 1 197 ? -8.885 3.237 -3.034 1.00 94.88 197 PRO A N 1
ATOM 1617 C CA . PRO A 1 197 ? -7.616 3.906 -2.741 1.00 94.88 197 PRO A CA 1
ATOM 1618 C C . PRO A 1 197 ? -6.992 3.443 -1.419 1.00 94.88 197 PRO A C 1
ATOM 1620 O O . PRO A 1 197 ? -7.701 3.295 -0.421 1.00 94.88 197 PRO A O 1
ATOM 1623 N N . LEU A 1 198 ? -5.658 3.337 -1.367 1.00 95.62 198 LEU A N 1
ATOM 1624 C CA . LEU A 1 198 ? -4.942 2.958 -0.142 1.00 95.62 198 LEU A CA 1
ATOM 1625 C C . LEU A 1 198 ? -5.266 3.889 1.030 1.00 95.62 198 LEU A C 1
ATOM 1627 O O . LEU A 1 198 ? -5.541 3.410 2.122 1.00 95.62 198 LEU A O 1
ATOM 1631 N N . GLY A 1 199 ? -5.312 5.206 0.812 1.00 94.88 199 GLY A N 1
ATOM 1632 C CA . GLY A 1 199 ? -5.672 6.158 1.869 1.00 94.88 199 GLY A CA 1
ATOM 1633 C C . GLY A 1 199 ? -7.050 5.870 2.480 1.00 94.88 199 GLY A C 1
ATOM 1634 O O . GLY A 1 199 ? -7.190 5.848 3.701 1.00 94.88 199 GLY A O 1
ATOM 1635 N N . LYS A 1 200 ? -8.052 5.544 1.648 1.00 95.75 200 LYS A N 1
ATOM 1636 C CA . LYS A 1 200 ? -9.379 5.123 2.132 1.00 95.75 200 LYS A CA 1
ATOM 1637 C C . LYS A 1 200 ? -9.321 3.794 2.873 1.00 95.75 200 LYS A C 1
ATOM 1639 O O . LYS A 1 200 ? -10.074 3.591 3.820 1.00 95.75 200 LYS A O 1
ATOM 1644 N N . PHE A 1 201 ? -8.448 2.887 2.445 1.00 96.75 201 PHE A N 1
ATOM 1645 C CA . PHE A 1 201 ? -8.239 1.606 3.110 1.00 96.75 201 PHE A CA 1
ATOM 1646 C C . PHE A 1 201 ? -7.615 1.773 4.499 1.00 96.75 201 PHE A C 1
ATOM 1648 O O . PHE A 1 201 ? -8.096 1.159 5.443 1.00 96.75 201 PHE A O 1
ATOM 1655 N N . LEU A 1 202 ? -6.627 2.659 4.657 1.00 96.31 202 LEU A N 1
ATOM 1656 C CA . LEU A 1 202 ? -6.053 2.999 5.963 1.00 96.31 202 LEU A CA 1
ATOM 1657 C C . LEU A 1 202 ? -7.114 3.591 6.902 1.00 96.31 202 LEU A C 1
ATOM 1659 O O . LEU A 1 202 ? -7.253 3.142 8.035 1.00 96.31 202 LEU A O 1
ATOM 1663 N N . VAL A 1 203 ? -7.928 4.535 6.413 1.00 95.81 203 VAL A N 1
ATOM 1664 C CA . VAL A 1 203 ? -9.043 5.097 7.199 1.00 95.81 203 VAL A CA 1
ATOM 1665 C C . VAL A 1 203 ? -10.044 4.010 7.594 1.00 95.81 203 VAL A C 1
ATOM 1667 O O . VAL A 1 203 ? -10.459 3.956 8.749 1.00 95.81 203 VAL A O 1
ATOM 1670 N N . LEU A 1 204 ? -10.399 3.112 6.670 1.00 96.00 204 LEU A N 1
ATOM 1671 C CA . LEU A 1 204 ? -11.264 1.974 6.973 1.00 96.00 204 LEU A CA 1
ATOM 1672 C C . LEU A 1 204 ? -10.660 1.085 8.067 1.00 96.00 204 LEU A C 1
ATOM 1674 O O . LEU A 1 204 ? -11.378 0.684 8.974 1.00 96.00 204 LEU A O 1
ATOM 1678 N N . CYS A 1 205 ? -9.357 0.799 8.015 1.00 95.00 205 CYS A N 1
ATOM 1679 C CA . CYS A 1 205 ? -8.679 0.031 9.056 1.00 95.00 205 CYS A CA 1
ATOM 1680 C C . CYS A 1 205 ? -8.739 0.725 10.421 1.00 95.00 205 CYS A C 1
ATOM 1682 O O . CYS A 1 205 ? -9.037 0.058 11.405 1.00 95.00 205 CYS A O 1
ATOM 1684 N N . SER A 1 206 ? -8.554 2.050 10.490 1.00 93.38 206 SER A N 1
ATOM 1685 C CA . SER A 1 206 ? -8.733 2.803 11.743 1.00 93.38 206 SER A CA 1
ATOM 1686 C C . SER A 1 206 ? -10.135 2.636 12.321 1.00 93.38 206 SER A C 1
ATOM 1688 O O . SER A 1 206 ? -10.287 2.419 13.516 1.00 93.38 206 SER A O 1
ATOM 1690 N N . VAL A 1 207 ? -11.155 2.716 11.466 1.00 94.25 207 VAL A N 1
ATOM 1691 C CA . VAL A 1 207 ? -12.565 2.590 11.856 1.00 94.25 207 VAL A CA 1
ATOM 1692 C C . VAL A 1 207 ? -12.900 1.164 12.299 1.00 94.25 207 VAL A C 1
ATOM 1694 O O . VAL A 1 207 ? -13.603 0.971 13.285 1.00 94.25 207 VAL A O 1
ATOM 1697 N N . LEU A 1 208 ? -12.364 0.153 11.611 1.00 93.62 208 LEU A N 1
ATOM 1698 C CA . LEU A 1 208 ? -12.558 -1.258 11.955 1.00 93.62 208 LEU A CA 1
ATOM 1699 C C . LEU A 1 208 ? -11.794 -1.700 13.209 1.00 93.62 208 LEU A C 1
ATOM 1701 O O . LEU A 1 208 ? -12.011 -2.817 13.667 1.00 93.62 208 LEU A O 1
ATOM 1705 N N . ASN A 1 209 ? -10.918 -0.858 13.766 1.00 90.25 209 ASN A N 1
ATOM 1706 C CA . ASN A 1 209 ? -10.331 -1.112 15.083 1.00 90.25 209 ASN A CA 1
ATOM 1707 C C . ASN A 1 209 ? -11.367 -0.951 16.209 1.00 90.25 209 ASN A C 1
ATOM 1709 O O . ASN A 1 209 ? -11.149 -1.474 17.294 1.00 90.25 209 ASN A O 1
ATOM 1713 N N . SER A 1 210 ? -12.499 -0.281 15.952 1.00 89.94 210 SER A N 1
ATOM 1714 C CA . SER A 1 210 ? -13.650 -0.325 16.854 1.00 89.94 210 SER A CA 1
ATOM 1715 C C . SER A 1 210 ? -14.358 -1.678 16.754 1.00 89.94 210 SER A C 1
ATOM 1717 O O . SER A 1 210 ? -14.922 -2.025 15.711 1.00 89.94 210 SER A O 1
ATOM 1719 N N . GLU A 1 211 ? -14.415 -2.411 17.868 1.00 85.94 211 GLU A N 1
ATOM 1720 C CA . GLU A 1 211 ? -15.122 -3.697 17.973 1.00 85.94 211 GLU A CA 1
ATOM 1721 C C . GLU A 1 211 ? -16.616 -3.580 17.625 1.00 85.94 211 GLU A C 1
ATOM 1723 O O . GLU A 1 211 ? -17.213 -4.483 17.023 1.00 85.94 211 GLU A O 1
ATOM 1728 N N . LYS A 1 212 ? -17.229 -2.438 17.965 1.00 89.81 212 LYS A N 1
ATOM 1729 C CA . LYS A 1 212 ? -18.648 -2.173 17.695 1.00 89.81 212 LYS A CA 1
ATOM 1730 C C . LYS A 1 212 ? -18.903 -2.123 16.198 1.00 89.81 212 LYS A C 1
ATOM 1732 O O . LYS A 1 212 ? -19.781 -2.822 15.710 1.00 89.81 212 LYS A O 1
ATOM 1737 N N . ILE A 1 213 ? -18.073 -1.386 15.462 1.00 91.25 213 ILE A N 1
ATOM 1738 C CA . ILE A 1 213 ? -18.208 -1.251 14.009 1.00 91.25 213 ILE A CA 1
ATOM 1739 C C . ILE A 1 213 ? -17.807 -2.542 13.295 1.00 91.25 213 ILE A C 1
ATOM 1741 O O . ILE A 1 213 ? -18.451 -2.941 12.323 1.00 91.25 213 ILE A O 1
ATOM 1745 N N . GLN A 1 214 ? -16.763 -3.221 13.773 1.00 87.06 214 GLN A N 1
ATOM 1746 C CA . GLN A 1 214 ? -16.288 -4.476 13.192 1.00 87.06 214 GLN A CA 1
ATOM 1747 C C . GLN A 1 214 ? -17.396 -5.539 13.112 1.00 87.06 214 GLN A C 1
ATOM 1749 O O . GLN A 1 214 ? -17.455 -6.309 12.149 1.00 87.06 214 GLN A O 1
ATOM 1754 N N . THR A 1 215 ? -18.281 -5.578 14.109 1.00 86.00 215 THR A N 1
ATOM 1755 C CA . THR A 1 215 ? -19.374 -6.556 14.199 1.00 86.00 215 THR A CA 1
ATOM 1756 C C . THR A 1 215 ? -20.651 -6.126 13.465 1.00 86.00 215 THR A C 1
ATOM 1758 O O . THR A 1 215 ? -21.573 -6.933 13.299 1.00 86.00 215 THR A O 1
ATOM 1761 N N . GLU A 1 216 ? -20.712 -4.899 12.935 1.00 90.06 216 GLU A N 1
ATOM 1762 C CA . GLU A 1 216 ? -21.873 -4.405 12.195 1.00 90.06 216 GLU A CA 1
ATOM 1763 C C . GLU A 1 216 ? -22.034 -5.091 10.828 1.00 90.06 216 GLU A C 1
ATOM 1765 O O . GLU A 1 216 ? -21.238 -4.934 9.893 1.00 90.06 216 GLU A O 1
ATOM 1770 N N . LYS A 1 217 ? -23.165 -5.785 10.649 1.00 87.88 217 LYS A N 1
ATOM 1771 C CA . LYS A 1 217 ? -23.503 -6.465 9.385 1.00 87.88 217 LYS A CA 1
ATOM 1772 C C . LYS A 1 217 ? -23.546 -5.512 8.185 1.00 87.88 217 LYS A C 1
ATOM 1774 O O . LYS A 1 217 ? -23.092 -5.884 7.105 1.00 87.88 217 LYS A O 1
ATOM 1779 N N . ASN A 1 218 ? -24.064 -4.293 8.363 1.00 91.00 218 ASN A N 1
ATOM 1780 C CA . ASN A 1 218 ? -24.175 -3.299 7.289 1.00 91.00 218 ASN A CA 1
ATOM 1781 C C . ASN A 1 218 ? -22.792 -2.925 6.727 1.00 91.00 218 ASN A C 1
ATOM 1783 O O . ASN A 1 218 ? -22.581 -2.927 5.513 1.00 91.00 218 ASN A O 1
ATOM 1787 N N . ILE A 1 219 ? -21.816 -2.701 7.609 1.00 93.31 219 ILE A N 1
ATOM 1788 C CA . ILE A 1 219 ? -20.439 -2.386 7.223 1.00 93.31 219 ILE A CA 1
ATOM 1789 C C . ILE A 1 219 ? -19.800 -3.555 6.477 1.00 93.31 219 ILE A C 1
ATOM 1791 O O . ILE A 1 219 ? -19.212 -3.350 5.416 1.00 93.31 219 ILE A O 1
ATOM 1795 N N . SER A 1 220 ? -20.000 -4.790 6.947 1.00 91.81 220 SER A N 1
ATOM 1796 C CA . SER A 1 220 ? -19.527 -5.984 6.235 1.00 91.81 220 SER A CA 1
ATOM 1797 C C . SER A 1 220 ? -20.081 -6.070 4.804 1.00 91.81 220 SER A C 1
ATOM 1799 O O . SER A 1 220 ? -19.329 -6.337 3.866 1.00 91.81 220 SER A O 1
ATOM 1801 N N . VAL A 1 221 ? -21.375 -5.795 4.604 1.00 93.81 221 VAL A N 1
ATOM 1802 C CA . VAL A 1 221 ? -22.006 -5.791 3.270 1.00 93.81 221 VAL A CA 1
ATOM 1803 C C . VAL A 1 221 ? -21.408 -4.704 2.373 1.00 93.81 221 VAL A C 1
ATOM 1805 O O . VAL A 1 221 ? -21.043 -4.990 1.230 1.00 93.81 221 VAL A O 1
ATOM 1808 N N . LYS A 1 222 ? -21.242 -3.479 2.890 1.00 94.81 222 LYS A N 1
ATOM 1809 C CA . LYS A 1 222 ? -20.634 -2.363 2.146 1.00 94.81 222 LYS A CA 1
ATOM 1810 C C . LYS A 1 222 ? -19.190 -2.655 1.738 1.00 94.81 222 LYS A C 1
ATOM 1812 O O . LYS A 1 222 ? -18.812 -2.403 0.595 1.00 94.81 222 LYS A O 1
ATOM 1817 N N . ILE A 1 223 ? -18.404 -3.245 2.636 1.00 95.56 223 ILE A N 1
ATOM 1818 C CA . ILE A 1 223 ? -17.025 -3.659 2.365 1.00 95.56 223 ILE A CA 1
ATOM 1819 C C . ILE A 1 223 ? -16.972 -4.654 1.200 1.00 95.56 223 ILE A C 1
ATOM 1821 O O . ILE A 1 223 ? -16.199 -4.456 0.263 1.00 95.56 223 ILE A O 1
ATOM 1825 N N . LYS A 1 224 ? -17.817 -5.693 1.209 1.00 94.06 224 LYS A N 1
ATOM 1826 C CA . LYS A 1 224 ? -17.842 -6.708 0.140 1.00 94.06 224 LYS A CA 1
ATOM 1827 C C . LYS A 1 224 ? -18.221 -6.126 -1.219 1.00 94.06 224 LYS A C 1
ATOM 1829 O O . LYS A 1 224 ? -17.658 -6.542 -2.233 1.00 94.06 224 LYS A O 1
ATOM 1834 N N . SER A 1 225 ? -19.159 -5.178 -1.251 1.00 93.94 225 SER A N 1
ATOM 1835 C CA . SER A 1 225 ? -19.619 -4.572 -2.502 1.00 93.94 225 SER A CA 1
ATOM 1836 C C . SER A 1 225 ? -18.621 -3.566 -3.082 1.00 93.94 225 SER A C 1
ATOM 1838 O O . SER A 1 225 ? -18.478 -3.505 -4.306 1.00 93.94 225 SER A O 1
ATOM 1840 N N . HIS A 1 226 ? -17.884 -2.831 -2.242 1.00 95.50 226 HIS A N 1
ATOM 1841 C CA . HIS A 1 226 ? -16.983 -1.758 -2.686 1.00 95.50 226 HIS A CA 1
ATOM 1842 C C . HIS A 1 226 ? -15.531 -2.198 -2.874 1.00 95.50 226 HIS A C 1
ATOM 1844 O O . HIS A 1 226 ? -14.857 -1.665 -3.752 1.00 95.50 226 HIS A O 1
ATOM 1850 N N . ILE A 1 227 ? -15.050 -3.171 -2.099 1.00 95.88 227 ILE A N 1
ATOM 1851 C CA . ILE A 1 227 ? -13.646 -3.594 -2.121 1.00 95.88 227 ILE A CA 1
ATOM 1852 C C . ILE A 1 227 ? -13.531 -4.909 -2.884 1.00 95.88 227 ILE A C 1
ATOM 1854 O O . ILE A 1 227 ? -14.015 -5.943 -2.421 1.00 95.88 227 ILE A O 1
ATOM 1858 N N . SER A 1 228 ? -12.892 -4.882 -4.053 1.00 94.69 228 SER A N 1
ATOM 1859 C CA . SER A 1 228 ? -12.578 -6.061 -4.882 1.00 94.69 228 SER A CA 1
ATOM 1860 C C . SER A 1 228 ? -11.129 -6.530 -4.766 1.00 94.69 228 SER A C 1
ATOM 1862 O O . SER A 1 228 ? -10.871 -7.709 -5.000 1.00 94.69 228 SER A O 1
ATOM 1864 N N . ASP A 1 229 ? -10.215 -5.647 -4.356 1.00 96.56 229 ASP A N 1
ATOM 1865 C CA . ASP A 1 229 ? -8.781 -5.932 -4.292 1.00 96.56 229 ASP A CA 1
ATOM 1866 C C . ASP A 1 229 ? -8.468 -7.168 -3.416 1.00 96.56 229 ASP A C 1
ATOM 1868 O O . ASP A 1 229 ? -8.840 -7.193 -2.232 1.00 96.56 229 ASP A O 1
ATOM 1872 N N . PRO A 1 230 ? -7.782 -8.196 -3.956 1.00 96.50 230 PRO A N 1
ATOM 1873 C CA . PRO A 1 230 ? -7.527 -9.438 -3.229 1.00 96.50 230 PRO A CA 1
ATOM 1874 C C . PRO A 1 230 ? -6.684 -9.265 -1.963 1.00 96.50 230 PRO A C 1
ATOM 1876 O O . PRO A 1 230 ? -6.952 -9.944 -0.971 1.00 96.50 230 PRO A O 1
ATOM 1879 N N . TYR A 1 231 ? -5.703 -8.357 -1.959 1.00 95.81 231 TYR A N 1
ATOM 1880 C CA . TYR A 1 231 ? -4.863 -8.106 -0.787 1.00 95.81 231 TYR A CA 1
ATOM 1881 C C . TYR A 1 231 ? -5.630 -7.354 0.297 1.00 95.81 231 TYR A C 1
ATOM 1883 O O . TYR A 1 231 ? -5.555 -7.724 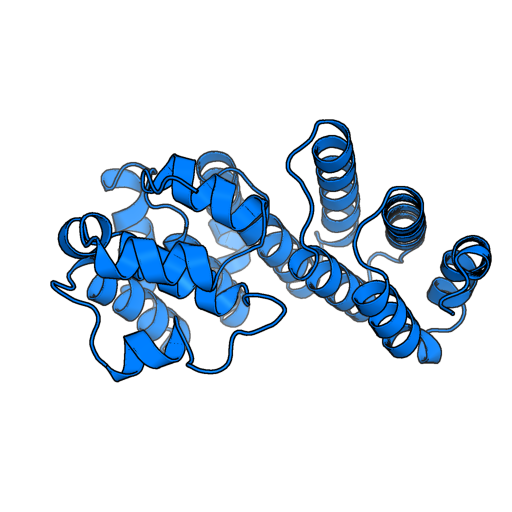1.468 1.00 95.81 231 TYR A O 1
ATOM 1891 N N . TYR A 1 232 ? -6.449 -6.365 -0.064 1.00 96.62 232 TYR A N 1
ATOM 1892 C CA . TYR A 1 232 ? -7.322 -5.722 0.922 1.00 96.62 232 TYR A CA 1
ATOM 1893 C C . TYR A 1 232 ? -8.305 -6.712 1.539 1.00 96.62 232 TYR A C 1
ATOM 1895 O O . TYR A 1 232 ? -8.445 -6.752 2.761 1.00 96.62 232 TYR A O 1
ATOM 1903 N N . ARG A 1 233 ? -8.935 -7.568 0.729 1.00 96.44 233 ARG A N 1
ATOM 1904 C CA . ARG A 1 233 ? -9.818 -8.633 1.232 1.00 96.44 233 ARG A CA 1
ATOM 1905 C C . ARG A 1 233 ? -9.080 -9.619 2.133 1.00 96.44 233 ARG A C 1
ATOM 1907 O O . ARG A 1 233 ? -9.606 -9.997 3.178 1.00 96.44 233 ARG A O 1
ATOM 1914 N N . HIS A 1 234 ? -7.864 -10.008 1.754 1.00 95.19 234 HIS A N 1
ATOM 1915 C CA . HIS A 1 234 ? -7.004 -10.879 2.551 1.00 95.19 234 HIS A CA 1
ATOM 1916 C C . HIS A 1 234 ? -6.750 -10.289 3.941 1.00 95.19 234 HIS A C 1
ATOM 1918 O O . HIS A 1 234 ? -7.001 -10.956 4.947 1.00 95.19 234 HIS A O 1
ATOM 1924 N N . TRP A 1 235 ? -6.354 -9.018 4.012 1.00 94.38 235 TRP A N 1
ATOM 1925 C CA . TRP A 1 235 ? -6.122 -8.341 5.284 1.00 94.38 235 TRP A CA 1
ATOM 1926 C C . TRP A 1 235 ? -7.393 -8.136 6.096 1.00 94.38 235 TRP A C 1
ATOM 1928 O O . TRP A 1 235 ? -7.386 -8.384 7.298 1.00 94.38 235 TRP A O 1
ATOM 1938 N N . LEU A 1 236 ? -8.500 -7.760 5.455 1.00 94.88 236 LEU A N 1
ATOM 1939 C CA . LEU A 1 236 ? -9.790 -7.606 6.126 1.00 94.88 236 LEU A CA 1
ATOM 1940 C C . LEU A 1 236 ? -10.273 -8.924 6.747 1.00 94.88 236 LEU A C 1
ATOM 1942 O O . LEU A 1 236 ? -10.786 -8.937 7.867 1.00 94.88 236 LEU A O 1
ATOM 1946 N N . LYS A 1 237 ? -10.041 -10.046 6.060 1.00 93.38 237 LYS A N 1
ATOM 1947 C CA . LYS A 1 237 ? -10.324 -11.387 6.575 1.00 93.38 237 LYS A CA 1
ATOM 1948 C C . LYS A 1 237 ? -9.418 -11.748 7.747 1.00 93.38 237 LYS A C 1
ATOM 1950 O O . LYS A 1 237 ? -9.916 -12.167 8.786 1.00 93.38 237 LYS A O 1
ATOM 1955 N N . ILE A 1 238 ? -8.102 -11.601 7.587 1.00 90.81 238 ILE A N 1
ATOM 1956 C CA . ILE A 1 238 ? -7.137 -12.013 8.613 1.00 90.81 238 ILE A CA 1
ATOM 1957 C C . ILE A 1 238 ? -7.259 -11.149 9.859 1.00 90.81 238 ILE A C 1
ATOM 1959 O O . ILE A 1 238 ? -7.211 -11.687 10.959 1.00 90.81 238 ILE A O 1
ATOM 1963 N N . GLN A 1 239 ? -7.393 -9.835 9.714 1.00 90.00 239 GLN A N 1
ATOM 1964 C CA . GLN A 1 239 ? -7.303 -8.906 10.838 1.00 90.00 239 GLN A CA 1
ATOM 1965 C C . GLN A 1 239 ? -8.636 -8.652 11.516 1.00 90.00 239 GLN A C 1
ATOM 1967 O O . GLN A 1 239 ? -8.661 -8.552 12.736 1.00 90.00 239 GLN A O 1
ATOM 1972 N N . TYR A 1 240 ? -9.721 -8.612 10.744 1.00 90.94 240 TYR A N 1
ATOM 1973 C CA . TYR A 1 240 ? -11.037 -8.223 11.245 1.00 90.94 240 TYR A CA 1
ATOM 1974 C C . TYR A 1 240 ? -12.091 -9.331 11.097 1.00 90.94 240 TYR A C 1
ATOM 1976 O O . TYR A 1 240 ? -13.251 -9.127 11.446 1.00 90.94 240 TYR A O 1
ATOM 1984 N N . GLY A 1 241 ? -11.728 -10.513 10.585 1.00 88.69 241 GLY A N 1
ATOM 1985 C CA . GLY A 1 241 ? -12.643 -11.656 10.472 1.00 88.69 241 GLY A CA 1
ATOM 1986 C C . GLY A 1 241 ? -13.714 -11.519 9.381 1.00 88.69 241 GLY A C 1
ATOM 1987 O O . GLY A 1 241 ? -14.663 -12.304 9.347 1.00 88.69 241 GLY A O 1
ATOM 1988 N N . ILE A 1 242 ? -13.582 -10.548 8.470 1.00 90.25 242 ILE A N 1
ATOM 1989 C CA . ILE A 1 242 ? -14.578 -10.291 7.423 1.00 90.25 242 ILE A CA 1
ATOM 1990 C C . ILE A 1 242 ? -14.490 -11.373 6.336 1.00 90.25 242 ILE A C 1
ATOM 1992 O O . ILE A 1 242 ? -13.457 -11.554 5.692 1.00 90.25 242 ILE A O 1
ATOM 1996 N N . LYS A 1 243 ? -15.591 -12.098 6.109 1.00 87.88 243 LYS A N 1
ATOM 1997 C CA . LYS A 1 243 ? -15.680 -13.171 5.101 1.00 87.88 243 LYS A CA 1
ATOM 1998 C C . LYS A 1 243 ? -16.127 -12.613 3.747 1.00 87.88 243 LYS A C 1
ATOM 2000 O O . LYS A 1 243 ? -17.152 -11.934 3.706 1.00 87.88 243 LYS A O 1
ATOM 2005 N N . PHE A 1 244 ? -15.415 -12.932 2.669 1.00 85.56 244 PHE A N 1
ATOM 2006 C CA . PHE A 1 244 ? -15.717 -12.519 1.290 1.00 85.56 244 PHE A CA 1
ATOM 2007 C C . PHE A 1 244 ? -16.185 -13.692 0.445 1.00 85.56 244 PHE A C 1
ATOM 2009 O O . PHE A 1 244 ? -15.698 -14.812 0.716 1.00 85.56 244 PHE A O 1
#